Protein AF-A0A127AXP4-F1 (afdb_monomer)

Radius of gyration: 23.01 Å; Cα contacts (8 Å, |Δi|>4): 308; chains: 1; bounding box: 53×35×58 Å

Sequence (236 aa):
YAFRYHKNVREKTLRNVFDCIRHGLGYPNIRHDDVLIDALMYWNQGRMKIEEARTWVAQACIVPCGTTKKSVMPVRYSASSTLGSKAMELAMYNGFDPVSRMQIGPKTGDPTKMTFDQIFDAFVEQFKQIHWDGARIRNLTRSIEMTMGRPFLSGTWEECVETGLNAFQRKEYGNNWLTTFIWMDGLDSLAALKKLVFEDKKYTMEQVIEMLKVNWENYEEARMDFVKAPKWGNDD

Mean predicted aligned error: 4.42 Å

Solvent-accessible surface area (backbone atoms only — not comparable to full-atom values): 13228 Å² total; per-residue (Å²): 106,76,38,75,46,53,95,83,61,57,64,73,59,52,50,57,46,46,56,37,43,78,70,66,69,78,27,53,42,81,38,62,38,67,66,46,33,52,50,48,41,57,58,23,71,64,74,55,52,70,75,46,37,72,53,43,41,61,75,59,94,76,51,69,30,27,71,43,75,56,38,36,69,85,60,87,69,59,85,42,67,34,49,29,38,56,14,40,50,22,30,69,42,32,8,33,36,83,85,84,68,41,78,79,43,65,77,70,47,66,52,70,80,47,54,69,66,54,48,52,52,24,24,51,51,30,39,48,50,48,44,50,53,36,51,50,54,47,54,56,51,46,62,54,44,42,72,69,48,46,70,73,66,13,68,75,33,67,55,23,61,76,68,72,42,38,54,57,63,59,83,52,48,49,80,83,56,73,50,72,41,57,46,62,60,21,51,31,48,50,45,19,45,44,44,41,37,70,69,67,53,77,42,54,56,60,56,51,54,52,38,58,74,54,71,35,68,98,35,59,72,60,49,49,49,56,68,68,31,69,57,88,92,68,93,124

Nearest PDB structures (foldseek):
  4pkc-assembly1_A  TM=9.150E-01  e=3.686E-15  Thauera aromatica
  5bwd-assembly1_A  TM=9.433E-01  e=1.502E-14  Thauera aromatica
  6vxe-assembly3_C  TM=8.261E-01  e=5.506E-10  Clostridioides difficile 70-100-2010
  8iof-assembly1_B  TM=8.435E-01  e=2.244E-09  Clostridium sp. FS41
  7vua-assembly1_A  TM=8.610E-01  e=4.667E-08  Clostridiales bacterium

Structure (mmCIF, N/CA/C/O backbone):
data_AF-A0A127AXP4-F1
#
_entry.id   AF-A0A127AXP4-F1
#
loop_
_atom_site.group_PDB
_atom_site.id
_atom_site.type_symbol
_atom_site.label_atom_id
_atom_site.label_alt_id
_atom_site.label_comp_id
_atom_site.label_asym_id
_atom_site.label_entity_id
_atom_site.label_seq_id
_atom_site.pdbx_PDB_ins_code
_atom_site.Cartn_x
_atom_site.Cartn_y
_atom_site.Cartn_z
_atom_site.occupancy
_atom_site.B_iso_or_equiv
_atom_site.auth_seq_id
_atom_site.auth_comp_id
_atom_site.auth_asym_id
_atom_site.auth_atom_id
_atom_site.pdbx_PDB_model_num
ATOM 1 N N . TYR A 1 1 ? 1.754 -12.427 -16.573 1.00 82.94 1 TYR A N 1
ATOM 2 C CA . TYR A 1 1 ? 1.566 -11.644 -17.813 1.00 82.94 1 TYR A CA 1
ATOM 3 C C . TYR A 1 1 ? 0.768 -10.385 -17.518 1.00 82.94 1 TYR A C 1
ATOM 5 O O . TYR A 1 1 ? -0.200 -10.471 -16.770 1.00 82.94 1 TYR A O 1
ATOM 13 N N . ALA A 1 2 ? 1.170 -9.239 -18.073 1.00 91.31 2 ALA A N 1
ATOM 14 C CA . ALA A 1 2 ? 0.423 -7.983 -17.993 1.00 91.31 2 ALA A CA 1
ATOM 15 C C . ALA A 1 2 ? -0.062 -7.594 -19.394 1.00 91.31 2 ALA A C 1
ATOM 17 O O . ALA A 1 2 ? 0.691 -7.702 -20.360 1.00 91.31 2 ALA A O 1
ATOM 18 N N . PHE A 1 3 ? -1.315 -7.167 -19.496 1.00 95.88 3 PHE A N 1
ATOM 19 C CA . PHE A 1 3 ? -1.921 -6.673 -20.719 1.00 95.88 3 PHE A CA 1
ATOM 20 C C . PHE A 1 3 ? -2.147 -5.169 -20.594 1.00 95.88 3 PHE A C 1
ATOM 22 O O . PHE A 1 3 ? -2.835 -4.706 -19.684 1.00 95.88 3 PHE A O 1
ATOM 29 N N . ARG A 1 4 ? -1.555 -4.414 -21.517 1.00 95.88 4 ARG A N 1
ATOM 30 C CA . ARG A 1 4 ? -1.695 -2.962 -21.609 1.00 95.88 4 ARG A CA 1
ATOM 31 C C . ARG A 1 4 ? -2.994 -2.641 -22.337 1.00 95.88 4 ARG A C 1
ATOM 33 O O . ARG A 1 4 ? -3.087 -2.810 -23.551 1.00 95.88 4 ARG A O 1
ATOM 40 N N . TYR A 1 5 ? -4.010 -2.247 -21.584 1.00 96.62 5 TYR A N 1
ATOM 41 C CA . TYR A 1 5 ? -5.312 -1.901 -22.123 1.00 96.62 5 TYR A CA 1
ATOM 42 C C . TYR A 1 5 ? -5.338 -0.453 -22.596 1.00 96.62 5 TYR A C 1
ATOM 44 O O . TYR A 1 5 ? -5.124 0.477 -21.819 1.00 96.62 5 TYR A O 1
ATOM 52 N N . HIS A 1 6 ? -5.678 -0.293 -23.868 1.00 96.56 6 HIS A N 1
ATOM 53 C CA . HIS A 1 6 ? -5.998 0.975 -24.498 1.00 96.56 6 HIS A CA 1
ATOM 54 C C . HIS A 1 6 ? -7.267 0.787 -25.336 1.00 96.56 6 HIS A C 1
ATOM 56 O O . HIS A 1 6 ? -7.504 -0.291 -25.889 1.00 96.56 6 HIS A O 1
ATOM 62 N N . LYS 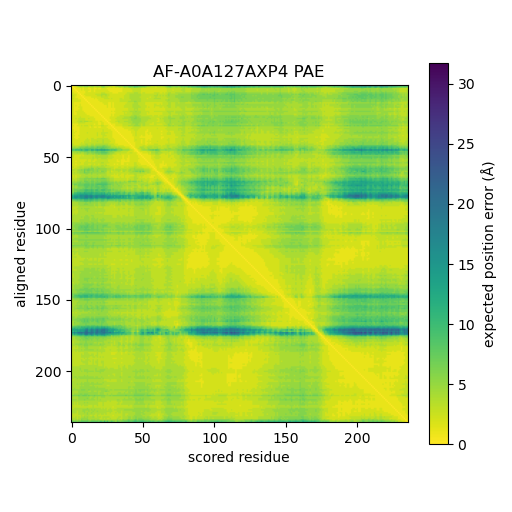A 1 7 ? -8.070 1.841 -25.487 1.00 95.69 7 LYS A N 1
ATOM 63 C CA . LYS A 1 7 ? -9.348 1.787 -26.222 1.00 95.69 7 LYS A CA 1
ATOM 64 C C . LYS A 1 7 ? -9.215 1.354 -27.691 1.00 95.69 7 LYS A C 1
ATOM 66 O O . LYS A 1 7 ? -10.157 0.816 -28.255 1.00 95.69 7 LYS A O 1
ATOM 71 N N . ASN A 1 8 ? -8.040 1.546 -28.299 1.00 96.38 8 ASN A N 1
ATOM 72 C CA . ASN A 1 8 ? -7.771 1.163 -29.694 1.00 96.38 8 ASN A CA 1
ATOM 73 C C . ASN A 1 8 ? -7.254 -0.281 -29.855 1.00 96.38 8 ASN A C 1
ATOM 75 O O . ASN A 1 8 ? -6.805 -0.653 -30.940 1.00 96.38 8 ASN A O 1
ATOM 79 N N . VAL A 1 9 ? -7.238 -1.099 -28.797 1.00 97.12 9 VAL A N 1
ATOM 80 C CA . VAL A 1 9 ? -6.842 -2.508 -28.922 1.00 97.12 9 VAL A CA 1
ATOM 81 C C . VAL A 1 9 ? -7.819 -3.236 -29.849 1.00 97.12 9 VAL A C 1
ATOM 83 O O . VAL A 1 9 ? -9.034 -3.137 -29.709 1.00 97.12 9 VAL A O 1
ATOM 86 N N . ARG A 1 10 ? -7.276 -4.038 -30.773 1.00 98.00 10 ARG A N 1
ATOM 87 C CA . ARG A 1 10 ? -8.071 -4.896 -31.662 1.00 98.00 10 ARG A CA 1
ATOM 88 C C . ARG A 1 10 ? -8.917 -5.881 -30.856 1.00 98.00 10 ARG A C 1
ATOM 90 O O . ARG A 1 10 ? -8.381 -6.633 -30.045 1.00 98.00 10 ARG A O 1
ATOM 97 N N . GLU A 1 11 ? -10.199 -5.982 -31.181 1.00 97.94 11 GLU A N 1
ATOM 98 C CA . GLU A 1 11 ? -11.137 -6.890 -30.508 1.00 97.94 11 GLU A CA 1
ATOM 99 C C . GLU A 1 11 ? -10.651 -8.349 -30.482 1.00 97.94 11 GLU A C 1
ATOM 101 O O . GLU A 1 11 ? -10.728 -9.013 -29.452 1.00 97.94 11 GLU A O 1
ATOM 106 N N . LYS A 1 12 ? -10.049 -8.838 -31.578 1.00 98.31 12 LYS A N 1
ATOM 107 C CA . LYS A 1 12 ? -9.445 -10.182 -31.630 1.00 98.31 12 LYS A CA 1
ATOM 108 C C . LYS A 1 12 ? -8.416 -10.406 -30.513 1.00 98.31 12 LYS A C 1
ATOM 110 O O . LYS A 1 12 ? -8.354 -11.486 -29.940 1.00 98.31 12 LYS A O 1
ATOM 115 N N . THR A 1 13 ? -7.612 -9.393 -30.192 1.00 98.06 13 THR A N 1
ATOM 116 C CA . THR A 1 13 ? -6.645 -9.463 -29.090 1.00 98.06 13 THR A CA 1
ATOM 117 C C . THR A 1 13 ? -7.355 -9.475 -27.736 1.00 98.06 13 THR A C 1
ATOM 119 O O . THR A 1 13 ? -6.968 -10.259 -26.873 1.00 98.06 13 THR A O 1
ATOM 122 N N . LEU A 1 14 ? -8.414 -8.675 -27.558 1.00 97.81 14 LEU A N 1
ATOM 123 C CA . LEU A 1 14 ? -9.218 -8.679 -26.328 1.00 97.81 14 LEU A CA 1
ATOM 124 C C . LEU A 1 14 ? -9.897 -10.032 -26.082 1.00 97.81 14 LEU A C 1
ATOM 126 O O . LEU A 1 14 ? -9.943 -10.481 -24.942 1.00 97.81 14 LEU A O 1
ATOM 130 N N . ARG A 1 15 ? -10.358 -10.717 -27.135 1.00 98.00 15 ARG A N 1
ATOM 131 C CA . ARG A 1 15 ? -10.935 -12.069 -27.029 1.00 98.00 15 ARG A CA 1
ATOM 132 C C . ARG A 1 15 ? -9.917 -13.082 -26.504 1.00 98.00 15 ARG A C 1
ATOM 134 O O . ARG A 1 15 ? -10.216 -13.781 -25.547 1.00 98.00 15 ARG A O 1
ATOM 141 N N . ASN A 1 16 ? -8.686 -13.063 -27.017 1.00 97.75 16 ASN A N 1
ATOM 142 C CA . ASN A 1 16 ? -7.614 -13.926 -26.503 1.00 97.75 16 ASN A CA 1
ATOM 143 C C . ASN A 1 16 ? -7.255 -13.608 -25.039 1.00 97.75 16 ASN A C 1
ATOM 145 O O . ASN A 1 16 ? -6.977 -14.507 -24.251 1.00 97.75 16 ASN A O 1
ATOM 149 N N . VAL A 1 17 ? -7.243 -12.323 -24.667 1.00 97.94 17 VAL A N 1
ATOM 150 C CA . VAL A 1 17 ? -7.036 -11.890 -23.274 1.00 97.94 17 VAL A CA 1
ATOM 151 C C . VAL A 1 17 ? -8.144 -12.437 -22.374 1.00 97.94 17 VAL A C 1
ATOM 153 O O . VAL A 1 17 ? -7.858 -12.989 -21.312 1.00 97.94 17 VAL A O 1
ATOM 156 N N . PHE A 1 18 ? -9.395 -12.313 -22.815 1.00 97.81 18 PHE A N 1
ATOM 157 C CA . PHE A 1 18 ? -10.553 -12.827 -22.100 1.00 97.81 18 PHE A CA 1
ATOM 158 C C . PHE A 1 18 ? -10.512 -14.347 -21.959 1.00 97.81 18 PHE A C 1
ATOM 160 O O . PHE A 1 18 ? -10.794 -14.835 -20.870 1.00 97.81 18 PHE A O 1
ATOM 167 N N . ASP A 1 19 ? -10.096 -15.083 -22.994 1.00 98.12 19 ASP A N 1
ATOM 168 C CA . ASP A 1 19 ? -9.961 -16.541 -22.946 1.00 98.12 19 ASP A CA 1
ATOM 169 C C . ASP A 1 19 ? -9.038 -16.994 -21.808 1.00 98.12 19 ASP A C 1
ATOM 171 O O . ASP A 1 19 ? -9.374 -17.927 -21.083 1.00 98.12 19 ASP A O 1
ATOM 175 N N . CYS A 1 20 ? -7.922 -16.305 -21.565 1.00 98.19 20 CYS A N 1
ATOM 176 C CA . CYS A 1 20 ? -7.072 -16.598 -20.408 1.00 98.19 20 CYS A CA 1
ATOM 177 C C . CYS A 1 20 ? -7.790 -16.334 -19.071 1.00 98.19 20 CYS A C 1
ATOM 179 O O . CYS A 1 20 ? -7.719 -17.150 -18.149 1.00 98.19 20 CYS A O 1
ATOM 181 N N . ILE A 1 21 ? -8.505 -15.209 -18.971 1.00 98.00 21 ILE A N 1
ATOM 182 C CA . ILE A 1 21 ? -9.186 -14.781 -17.742 1.00 98.00 21 ILE A CA 1
ATOM 183 C C . ILE A 1 21 ? -10.347 -15.723 -17.396 1.00 98.00 21 ILE A C 1
ATOM 185 O O . ILE A 1 21 ? -10.436 -16.175 -16.255 1.00 98.00 21 ILE A O 1
ATOM 189 N N . ARG A 1 22 ? -11.208 -16.073 -18.363 1.00 97.88 22 ARG A N 1
ATOM 190 C CA . ARG A 1 22 ? -12.382 -16.940 -18.133 1.00 97.88 22 ARG A CA 1
ATOM 191 C C . ARG A 1 22 ? -12.018 -18.367 -17.725 1.00 97.88 22 ARG A C 1
ATOM 193 O O . ARG A 1 22 ? -12.843 -19.042 -17.122 1.00 97.88 22 ARG A O 1
ATOM 200 N N . HIS A 1 23 ? -10.807 -18.825 -18.043 1.00 98.12 23 HIS A N 1
ATOM 201 C CA . HIS A 1 23 ? -10.296 -20.121 -17.592 1.00 98.12 23 HIS A CA 1
ATOM 202 C C . HIS A 1 23 ? -9.682 -20.067 -16.184 1.00 98.12 23 HIS A C 1
ATOM 204 O O . HIS A 1 23 ? -9.146 -21.066 -15.717 1.00 98.12 23 HIS A O 1
ATOM 210 N N . GLY A 1 24 ? -9.748 -18.923 -15.493 1.00 97.38 24 GLY A N 1
ATOM 211 C CA . GLY A 1 24 ? -9.306 -18.805 -14.104 1.00 97.38 24 GLY A CA 1
ATOM 212 C C . GLY A 1 24 ? -7.790 -18.747 -13.930 1.00 97.38 24 GLY A C 1
ATOM 213 O O . GLY A 1 24 ? -7.295 -18.956 -12.829 1.00 97.38 24 GLY A O 1
ATOM 214 N N . LEU A 1 25 ? -7.032 -18.430 -14.986 1.00 96.88 25 LEU A N 1
ATOM 215 C CA . LEU A 1 25 ? -5.566 -18.376 -14.918 1.00 96.88 25 LEU A CA 1
ATOM 216 C C . LEU A 1 25 ? -5.038 -17.229 -14.035 1.00 96.88 25 LEU A C 1
ATOM 218 O O . LEU A 1 25 ? -3.856 -17.201 -13.697 1.00 96.88 25 LEU A O 1
ATOM 222 N N . GLY A 1 26 ? -5.885 -16.249 -13.699 1.00 94.81 26 GLY A N 1
ATOM 223 C CA . GLY A 1 26 ? -5.502 -15.050 -12.943 1.00 94.81 26 GLY A CA 1
ATOM 224 C C . GLY A 1 26 ? -4.694 -14.027 -13.755 1.00 94.81 26 GLY A C 1
ATOM 225 O O . GLY A 1 26 ? -4.204 -13.042 -13.202 1.00 94.81 26 GLY A O 1
ATOM 226 N N . TYR A 1 27 ? -4.534 -14.239 -15.065 1.00 95.06 27 TYR A N 1
ATOM 227 C CA . TYR A 1 27 ? -3.791 -13.364 -15.971 1.00 95.06 27 TYR A CA 1
ATOM 228 C C . TYR A 1 27 ? -4.386 -13.395 -17.401 1.00 95.06 27 TYR A C 1
ATOM 230 O O . TYR A 1 27 ? -5.141 -14.311 -17.720 1.00 95.06 27 TYR A O 1
ATOM 238 N N . PRO A 1 28 ? -4.027 -12.441 -18.285 1.00 95.69 28 PRO A N 1
ATOM 239 C CA . PRO A 1 28 ? -3.149 -11.307 -18.019 1.00 95.69 28 PRO A CA 1
ATOM 240 C C . PRO A 1 28 ? -3.794 -10.299 -17.066 1.00 95.69 28 PRO A C 1
ATOM 242 O O . PRO A 1 28 ? -4.986 -10.025 -17.138 1.00 95.69 28 PRO A O 1
ATOM 245 N N . ASN A 1 29 ? -2.986 -9.735 -16.169 1.00 94.12 29 ASN A N 1
ATOM 246 C CA . ASN A 1 29 ? -3.421 -8.594 -15.377 1.00 94.12 29 ASN A CA 1
ATOM 247 C C . ASN A 1 29 ? -3.626 -7.390 -16.312 1.00 94.12 29 ASN A C 1
ATOM 249 O O . ASN A 1 29 ? -2.746 -7.092 -17.120 1.00 94.12 29 ASN A O 1
ATOM 253 N N . ILE A 1 30 ? -4.767 -6.712 -16.197 1.00 96.25 30 ILE A N 1
ATOM 254 C CA . ILE A 1 30 ? -5.112 -5.577 -17.053 1.00 96.25 30 ILE A CA 1
ATOM 255 C C . ILE A 1 30 ? -4.547 -4.283 -16.463 1.00 96.25 30 ILE A C 1
ATOM 257 O O . ILE A 1 30 ? -4.789 -3.951 -15.303 1.00 96.25 30 ILE A O 1
ATOM 261 N N . ARG A 1 31 ? -3.797 -3.539 -17.277 1.00 95.31 31 ARG A N 1
ATOM 262 C CA . ARG A 1 31 ? -3.154 -2.274 -16.908 1.00 95.31 31 ARG A CA 1
ATOM 263 C C . ARG A 1 31 ? -3.657 -1.148 -17.791 1.00 95.31 31 ARG A C 1
ATOM 265 O O . ARG A 1 31 ? -3.653 -1.292 -19.008 1.00 95.31 31 ARG A O 1
ATOM 272 N N . HIS A 1 32 ? -4.051 -0.033 -17.187 1.00 96.31 32 HIS A N 1
ATOM 273 C CA . HIS A 1 32 ? -4.508 1.134 -17.932 1.00 96.31 32 HIS A CA 1
ATOM 274 C C . HIS A 1 32 ? -3.321 1.813 -18.625 1.00 96.31 32 HIS A C 1
ATOM 276 O O . HIS A 1 32 ? -2.440 2.341 -17.950 1.00 96.31 32 HIS A O 1
ATOM 282 N N . ASP A 1 33 ? -3.290 1.793 -19.960 1.00 96.00 33 ASP A N 1
ATOM 283 C CA . ASP A 1 33 ? -2.108 2.220 -20.718 1.00 96.00 33 ASP A CA 1
ATOM 284 C C . ASP A 1 33 ? -1.841 3.723 -20.567 1.00 96.00 33 ASP A C 1
ATOM 286 O O . ASP A 1 33 ? -0.742 4.101 -20.171 1.00 96.00 33 ASP A O 1
ATOM 290 N N . ASP A 1 34 ? -2.864 4.561 -20.775 1.00 95.69 34 ASP A N 1
ATOM 291 C CA . ASP A 1 34 ? -2.715 6.026 -20.717 1.00 95.69 34 ASP A CA 1
ATOM 292 C C . ASP A 1 34 ? -2.236 6.508 -19.338 1.00 95.69 34 ASP A C 1
ATOM 294 O O . ASP A 1 34 ? -1.243 7.221 -19.244 1.00 95.69 34 ASP A O 1
ATOM 298 N N . VAL A 1 35 ? -2.854 6.018 -18.255 1.00 95.44 35 VAL A N 1
ATOM 299 C CA . VAL A 1 35 ? -2.466 6.355 -16.873 1.00 95.44 35 VAL A CA 1
ATOM 300 C C . VAL A 1 35 ? -1.002 6.016 -16.588 1.00 95.44 35 VAL A C 1
ATOM 302 O O . VAL A 1 35 ? -0.304 6.776 -15.918 1.00 95.44 35 VAL A O 1
ATOM 305 N N . LEU A 1 36 ? -0.514 4.870 -17.069 1.00 93.62 36 LEU A N 1
ATOM 306 C CA . LEU A 1 36 ? 0.861 4.448 -16.802 1.00 93.62 36 LEU A CA 1
ATOM 307 C C . LEU A 1 36 ? 1.882 5.160 -17.694 1.00 93.62 36 LEU A C 1
ATOM 309 O O . LEU A 1 36 ? 3.011 5.381 -17.251 1.00 93.62 36 LEU A O 1
ATOM 313 N N . ILE A 1 37 ? 1.488 5.562 -18.904 1.00 93.62 37 ILE A N 1
ATOM 314 C CA . ILE A 1 37 ? 2.278 6.462 -19.749 1.00 93.62 37 ILE A CA 1
ATOM 315 C C . ILE A 1 37 ? 2.410 7.827 -19.066 1.00 93.62 37 ILE A C 1
ATOM 317 O O . ILE A 1 37 ? 3.531 8.309 -18.911 1.00 93.62 37 ILE A O 1
ATOM 321 N N . ASP A 1 38 ? 1.311 8.409 -18.587 1.00 92.94 38 ASP A N 1
ATOM 322 C CA . ASP A 1 38 ? 1.321 9.700 -17.890 1.00 92.94 38 ASP A CA 1
ATOM 323 C C . ASP A 1 38 ? 2.157 9.643 -16.606 1.00 92.94 38 ASP A C 1
ATOM 325 O O . ASP A 1 38 ? 2.979 10.527 -16.354 1.00 92.94 38 ASP A O 1
ATOM 329 N N . ALA A 1 39 ? 2.029 8.561 -15.829 1.00 91.19 39 ALA A N 1
ATOM 330 C CA . ALA A 1 39 ? 2.851 8.334 -14.645 1.00 91.19 39 ALA A CA 1
ATOM 331 C C . ALA A 1 39 ? 4.347 8.285 -14.993 1.00 91.19 39 ALA A C 1
ATOM 333 O O . ALA A 1 39 ? 5.155 8.935 -14.328 1.00 91.19 39 ALA A O 1
ATOM 334 N N . LEU A 1 40 ? 4.734 7.558 -16.048 1.00 89.75 40 LEU A N 1
ATOM 335 C CA . LEU A 1 40 ? 6.121 7.555 -16.513 1.00 89.75 40 LEU A CA 1
ATOM 336 C C . LEU A 1 40 ? 6.572 8.958 -16.923 1.00 89.75 40 LEU A C 1
ATOM 338 O O . LEU A 1 40 ? 7.642 9.391 -16.502 1.00 89.75 40 LEU A O 1
ATOM 342 N N . MET A 1 41 ? 5.784 9.689 -17.707 1.00 90.56 41 MET A N 1
ATOM 343 C CA . MET A 1 41 ? 6.148 11.041 -18.139 1.00 90.56 41 MET A CA 1
ATOM 344 C C . MET A 1 41 ? 6.361 11.987 -16.947 1.00 90.56 41 MET A C 1
ATOM 346 O O . MET A 1 41 ? 7.339 12.742 -16.928 1.00 90.56 41 MET A O 1
ATOM 350 N N . TYR A 1 42 ? 5.501 11.889 -15.928 1.00 89.75 42 TYR A N 1
ATOM 351 C CA . TYR A 1 42 ? 5.587 12.662 -14.690 1.00 89.75 42 TYR A CA 1
ATOM 352 C C . TYR A 1 42 ? 6.868 12.361 -13.896 1.00 89.75 42 TYR A C 1
ATOM 354 O O . TYR A 1 42 ? 7.672 13.263 -13.653 1.00 89.75 42 TYR A O 1
ATOM 362 N N . TRP A 1 43 ? 7.110 11.095 -13.535 1.00 85.88 43 TRP A N 1
ATOM 363 C CA . TRP A 1 43 ? 8.253 10.711 -12.688 1.00 85.88 43 TRP A CA 1
ATOM 364 C C . TRP A 1 43 ? 9.608 10.918 -13.368 1.00 85.88 43 TRP A C 1
ATOM 366 O O . TRP A 1 43 ? 10.621 11.188 -12.716 1.00 85.88 43 TRP A O 1
ATOM 376 N N . ASN A 1 44 ? 9.615 10.889 -14.698 1.00 84.69 44 ASN A N 1
ATOM 377 C CA . ASN A 1 44 ? 10.800 11.176 -15.488 1.00 84.69 44 ASN A CA 1
ATOM 378 C C . ASN A 1 44 ? 11.061 12.678 -15.678 1.00 84.69 44 ASN A C 1
ATOM 380 O O . ASN A 1 44 ? 12.099 13.029 -16.246 1.00 84.69 44 ASN A O 1
ATOM 384 N N . GLN A 1 45 ? 10.189 13.557 -15.164 1.00 83.50 45 GLN A N 1
ATOM 385 C CA . GLN A 1 45 ? 10.303 15.021 -15.229 1.00 83.50 45 GLN A CA 1
ATOM 386 C C . GLN A 1 45 ? 10.503 15.532 -16.666 1.00 83.50 45 GLN A C 1
ATOM 388 O O . GLN A 1 45 ? 11.328 16.405 -16.922 1.00 83.50 45 GLN A O 1
ATOM 393 N N . GLY A 1 46 ? 9.813 14.919 -17.634 1.00 77.56 46 GLY A N 1
ATOM 394 C CA . GLY A 1 46 ? 9.917 15.290 -19.051 1.00 77.56 46 GLY A CA 1
ATOM 395 C C . GLY A 1 46 ? 11.231 14.904 -19.750 1.00 77.56 46 GLY A C 1
ATOM 396 O O . GLY A 1 46 ? 11.420 15.260 -20.909 1.00 77.56 46 GLY A O 1
ATOM 397 N N . ARG A 1 47 ? 12.139 14.163 -19.093 1.00 85.81 47 ARG A N 1
ATOM 398 C CA . ARG A 1 47 ? 13.387 13.666 -19.717 1.00 85.81 47 ARG A CA 1
ATOM 399 C C . ARG A 1 47 ? 13.144 12.544 -20.729 1.00 85.81 47 ARG A C 1
ATOM 401 O O . ARG A 1 47 ? 13.901 12.396 -21.684 1.00 85.81 47 ARG A O 1
ATOM 408 N N . MET A 1 48 ? 12.098 11.757 -20.498 1.00 87.88 48 MET A N 1
ATOM 409 C CA . MET A 1 48 ? 11.633 10.700 -21.389 1.00 87.88 48 MET A CA 1
ATOM 410 C C . MET A 1 48 ? 10.760 11.303 -22.490 1.00 87.88 48 MET A C 1
ATOM 412 O O . MET A 1 48 ? 9.870 12.100 -22.193 1.00 87.88 48 MET A O 1
ATOM 416 N N . LYS A 1 49 ? 10.975 10.907 -23.749 1.00 90.06 49 LYS A N 1
ATOM 417 C CA . LYS A 1 49 ? 10.056 11.281 -24.836 1.00 90.06 49 LYS A CA 1
ATOM 418 C C . LYS A 1 49 ? 8.796 10.415 -24.796 1.00 90.06 49 LYS A C 1
ATOM 420 O O . LYS A 1 49 ? 8.847 9.254 -24.392 1.00 90.06 49 LYS A O 1
ATOM 425 N N . ILE A 1 50 ? 7.672 10.938 -25.280 1.00 92.38 50 ILE A N 1
ATOM 426 C CA . ILE A 1 50 ? 6.393 10.210 -25.274 1.00 92.38 50 ILE A CA 1
ATOM 427 C C . ILE A 1 50 ? 6.454 8.902 -26.078 1.00 92.38 50 ILE A C 1
ATOM 429 O O . ILE A 1 50 ? 5.834 7.906 -25.705 1.00 92.38 50 ILE A O 1
ATOM 433 N N . GLU A 1 51 ? 7.237 8.867 -27.156 1.00 92.50 51 GLU A N 1
ATOM 434 C CA . GLU A 1 51 ? 7.468 7.660 -27.950 1.00 92.50 51 GLU A CA 1
ATOM 435 C C . GLU A 1 51 ? 8.155 6.576 -27.119 1.00 92.50 51 GLU A C 1
ATOM 437 O O . GLU A 1 51 ? 7.794 5.408 -27.231 1.00 92.50 51 GLU A O 1
ATOM 442 N N . GLU A 1 52 ? 9.086 6.960 -26.242 1.00 90.44 52 GLU A N 1
ATOM 443 C CA . GLU A 1 52 ? 9.756 6.044 -25.319 1.00 90.44 52 GLU A CA 1
ATOM 444 C C . GLU A 1 52 ? 8.794 5.576 -24.225 1.00 90.44 52 GLU A C 1
ATOM 446 O O . GLU A 1 52 ? 8.728 4.381 -23.942 1.00 90.44 52 GLU A O 1
ATOM 451 N N . ALA A 1 53 ? 7.988 6.477 -23.655 1.00 91.69 53 ALA A N 1
ATOM 452 C CA . ALA A 1 53 ? 7.002 6.124 -22.633 1.00 91.69 53 ALA A CA 1
ATOM 453 C C . ALA A 1 53 ? 5.994 5.084 -23.145 1.00 91.69 53 ALA A C 1
ATOM 455 O O . ALA A 1 53 ? 5.681 4.125 -22.447 1.00 91.69 53 ALA A O 1
ATOM 456 N N . ARG A 1 54 ? 5.554 5.197 -24.404 1.00 93.44 54 ARG A N 1
ATOM 457 C CA . ARG A 1 54 ? 4.645 4.233 -25.052 1.00 93.44 54 ARG A CA 1
ATOM 458 C C . ARG A 1 54 ? 5.228 2.827 -25.203 1.00 93.44 54 ARG A C 1
ATOM 460 O O . ARG A 1 54 ? 4.465 1.882 -25.413 1.00 93.44 54 ARG A O 1
ATOM 467 N N . THR A 1 55 ? 6.542 2.649 -25.078 1.00 92.81 55 THR A N 1
ATOM 468 C CA . THR A 1 55 ? 7.182 1.322 -25.143 1.00 92.81 55 THR A CA 1
ATOM 469 C C . THR A 1 55 ? 7.099 0.534 -23.839 1.00 92.81 55 THR A C 1
ATOM 471 O O . THR A 1 55 ? 7.522 -0.617 -23.806 1.00 92.81 55 THR A O 1
ATOM 474 N N . TRP A 1 56 ? 6.541 1.116 -22.773 1.00 92.75 56 TRP A N 1
ATOM 475 C CA . TRP A 1 56 ? 6.679 0.572 -21.429 1.00 92.75 56 TRP A CA 1
ATOM 476 C C . TRP A 1 56 ? 6.225 -0.885 -21.255 1.00 92.75 56 TRP A C 1
ATOM 478 O O . TRP A 1 56 ? 5.302 -1.381 -21.912 1.00 92.75 56 TRP A O 1
ATOM 488 N N . VAL A 1 57 ? 6.866 -1.546 -20.295 1.00 91.31 57 VAL A N 1
ATOM 489 C CA . VAL A 1 57 ? 6.546 -2.889 -19.804 1.00 91.31 57 VAL A CA 1
ATOM 490 C C . VAL A 1 57 ? 6.404 -2.876 -18.287 1.00 91.31 57 VAL A C 1
ATOM 492 O O . VAL A 1 57 ? 6.958 -2.014 -17.605 1.00 91.31 57 VAL A O 1
ATOM 495 N N . ALA A 1 58 ? 5.664 -3.835 -17.734 1.00 89.12 58 ALA A N 1
ATOM 496 C CA . ALA A 1 58 ? 5.628 -4.017 -16.289 1.00 89.12 58 ALA A CA 1
ATOM 497 C C . ALA A 1 58 ? 6.977 -4.585 -15.819 1.00 89.12 58 ALA A C 1
ATOM 499 O O . ALA A 1 58 ? 7.363 -5.674 -16.240 1.00 89.12 58 ALA A O 1
ATOM 500 N N . GLN A 1 59 ? 7.696 -3.864 -14.955 1.00 85.38 59 GLN A N 1
ATOM 501 C CA . GLN A 1 59 ? 8.986 -4.336 -14.433 1.00 85.38 59 GLN A CA 1
ATOM 502 C C . GLN A 1 59 ? 8.814 -5.474 -13.419 1.00 85.38 59 GLN A C 1
ATOM 504 O O . GLN A 1 59 ? 9.615 -6.403 -13.349 1.00 85.38 59 GLN A O 1
ATOM 509 N N . ALA A 1 60 ? 7.766 -5.377 -12.609 1.00 85.62 60 ALA A N 1
ATOM 510 C CA . ALA A 1 60 ? 7.353 -6.396 -11.655 1.00 85.62 60 ALA A CA 1
ATOM 511 C C . ALA A 1 60 ? 5.837 -6.587 -11.796 1.00 85.62 60 ALA A C 1
ATOM 513 O O . ALA A 1 60 ? 5.325 -6.705 -12.906 1.00 85.62 60 ALA A O 1
ATOM 514 N N . CYS A 1 61 ? 5.094 -6.585 -10.689 1.00 86.31 61 CYS A N 1
ATOM 515 C CA . CYS A 1 61 ? 3.648 -6.766 -10.742 1.00 86.31 61 CYS A CA 1
ATOM 516 C C . CYS A 1 61 ? 2.933 -5.564 -11.381 1.00 86.31 61 CYS A C 1
ATOM 518 O O . CYS A 1 61 ? 2.097 -5.760 -12.262 1.00 86.31 61 CYS A O 1
ATOM 520 N N . ILE A 1 62 ? 3.236 -4.338 -10.930 1.00 86.44 62 ILE A N 1
ATOM 521 C CA . ILE A 1 62 ? 2.452 -3.126 -11.249 1.00 86.44 62 ILE A CA 1
ATOM 522 C C . ILE A 1 62 ? 3.250 -2.078 -12.038 1.00 86.44 62 ILE A C 1
ATOM 524 O O . ILE A 1 62 ? 2.709 -1.439 -12.933 1.00 86.44 62 ILE A O 1
ATOM 528 N N . VAL A 1 63 ? 4.516 -1.874 -11.673 1.00 87.75 63 VAL A N 1
ATOM 529 C CA . VAL A 1 63 ? 5.247 -0.642 -11.995 1.00 87.75 63 VAL A CA 1
ATOM 530 C C . VAL A 1 63 ? 5.640 -0.579 -13.473 1.00 87.75 63 VAL A C 1
ATOM 532 O O . VAL A 1 63 ? 6.266 -1.529 -13.958 1.00 87.75 63 VAL A O 1
ATOM 535 N N . PRO A 1 64 ? 5.303 0.513 -14.187 1.00 89.62 64 PRO A N 1
ATOM 536 C CA . PRO A 1 64 ? 5.662 0.669 -15.587 1.00 89.62 64 PRO A CA 1
ATOM 537 C C . PRO A 1 64 ? 7.149 0.999 -15.725 1.00 89.62 64 PRO A C 1
ATOM 539 O O . PRO A 1 64 ? 7.727 1.686 -14.894 1.00 89.62 64 PRO A O 1
ATOM 542 N N . CYS A 1 65 ? 7.796 0.525 -16.777 1.00 88.38 65 CYS A N 1
ATOM 543 C CA . CYS A 1 65 ? 9.203 0.788 -17.047 1.00 88.38 65 CYS A CA 1
ATOM 544 C C . CYS A 1 65 ? 9.386 0.964 -18.546 1.00 88.38 65 CYS A C 1
ATOM 546 O O . CYS A 1 65 ? 8.956 0.104 -19.311 1.00 88.38 65 CYS A O 1
ATOM 548 N N . GLY A 1 66 ? 9.996 2.070 -18.973 1.00 87.38 66 GLY A N 1
ATOM 549 C CA . GLY A 1 66 ? 10.317 2.256 -20.387 1.00 87.38 66 GLY A CA 1
ATOM 550 C C . GLY A 1 66 ? 11.342 1.219 -20.853 1.00 87.38 66 GLY A C 1
ATOM 551 O O . GLY A 1 66 ? 12.138 0.731 -20.056 1.00 87.38 66 GLY A O 1
ATOM 552 N N . THR A 1 67 ? 11.355 0.883 -22.140 1.00 87.50 67 THR A N 1
ATOM 553 C CA . THR A 1 67 ? 12.237 -0.175 -22.668 1.00 87.50 67 THR A CA 1
ATOM 554 C C . THR A 1 67 ? 13.422 0.362 -23.462 1.00 87.50 67 THR A C 1
ATOM 556 O O . THR A 1 67 ? 14.111 -0.409 -24.124 1.00 87.50 67 THR A O 1
ATOM 559 N N . THR A 1 68 ? 13.659 1.674 -23.443 1.00 85.75 68 THR A N 1
ATOM 560 C CA . THR A 1 68 ? 14.778 2.291 -24.161 1.00 85.75 68 THR A CA 1
ATOM 561 C C . THR A 1 68 ? 16.030 2.357 -23.300 1.00 85.75 68 THR A C 1
ATOM 563 O O . THR A 1 68 ? 15.977 2.283 -22.068 1.00 85.75 68 THR A O 1
ATOM 566 N N . LYS A 1 69 ? 17.164 2.561 -23.972 1.00 84.19 69 LYS A N 1
ATOM 567 C CA . LYS A 1 69 ? 18.496 2.745 -23.391 1.00 84.19 69 LYS A CA 1
ATOM 568 C C . LYS A 1 69 ? 18.525 3.622 -22.143 1.00 84.19 69 LYS A C 1
ATOM 570 O O . LYS A 1 69 ? 19.195 3.259 -21.187 1.00 84.19 69 LYS A O 1
ATOM 575 N N . LYS A 1 70 ? 17.814 4.756 -22.151 1.00 82.50 70 LYS A N 1
ATOM 576 C CA . LYS A 1 70 ? 17.829 5.741 -21.056 1.00 82.50 70 LYS A CA 1
ATOM 577 C C . LYS A 1 70 ? 16.683 5.572 -20.063 1.00 82.50 70 LYS A C 1
ATOM 579 O O . LYS A 1 70 ? 16.802 6.039 -18.934 1.00 82.50 70 LYS A O 1
ATOM 584 N N . SER A 1 71 ? 15.607 4.882 -20.441 1.00 80.75 71 SER A N 1
ATOM 585 C CA . SER A 1 71 ? 14.431 4.697 -19.585 1.00 80.75 71 SER A CA 1
ATOM 586 C C . SER A 1 71 ? 14.392 3.386 -18.809 1.00 80.75 71 SER A C 1
ATOM 588 O O . SER A 1 71 ? 13.673 3.284 -17.817 1.00 80.75 71 SER A O 1
ATOM 590 N N . VAL A 1 72 ? 15.075 2.352 -19.305 1.00 84.88 72 VAL A N 1
ATOM 591 C CA . VAL A 1 72 ? 14.974 1.017 -18.717 1.00 84.88 72 VAL A CA 1
ATOM 592 C C . VAL A 1 72 ? 15.663 0.985 -17.366 1.00 84.88 72 VAL A C 1
ATOM 594 O O . VAL A 1 72 ? 16.798 1.442 -17.238 1.00 84.88 72 VAL A O 1
ATOM 597 N N . MET A 1 73 ? 14.993 0.421 -16.367 1.00 83.31 73 MET A N 1
ATOM 598 C CA . MET A 1 73 ? 15.578 0.158 -15.059 1.00 83.31 73 MET A CA 1
ATOM 599 C C . MET A 1 73 ? 16.332 -1.175 -15.127 1.00 83.31 73 MET A C 1
ATOM 601 O O . MET A 1 73 ? 15.694 -2.230 -15.192 1.00 83.31 73 MET A O 1
ATOM 605 N N . PRO A 1 74 ? 17.676 -1.162 -15.119 1.00 80.81 74 PRO A N 1
ATOM 606 C CA . PRO A 1 74 ? 18.476 -2.356 -15.395 1.00 80.81 74 PRO A CA 1
ATOM 607 C C . PRO A 1 74 ? 18.449 -3.360 -14.236 1.00 80.81 74 PRO A C 1
ATOM 609 O O . PRO A 1 74 ? 18.840 -4.515 -14.391 1.00 80.81 74 PRO A O 1
ATOM 612 N N . VAL A 1 75 ? 18.005 -2.917 -13.057 1.00 82.19 75 VAL A N 1
ATOM 613 C CA . VAL A 1 75 ? 17.867 -3.716 -11.840 1.00 82.19 75 VAL A CA 1
ATOM 614 C C . VAL A 1 75 ? 16.570 -3.346 -11.126 1.00 82.19 75 VAL A C 1
ATOM 616 O O . VAL A 1 75 ? 15.997 -2.280 -11.345 1.00 82.19 75 VAL A O 1
ATOM 619 N N . ARG A 1 76 ? 16.111 -4.222 -10.232 1.00 78.75 76 ARG A N 1
ATOM 620 C CA . ARG A 1 76 ? 14.942 -3.961 -9.389 1.00 78.75 76 ARG A CA 1
ATOM 621 C C . ARG A 1 76 ? 15.256 -2.881 -8.345 1.00 78.75 76 ARG A C 1
ATOM 623 O O . ARG A 1 76 ? 16.248 -2.985 -7.621 1.00 78.75 76 ARG A O 1
ATOM 630 N N . TYR A 1 77 ? 14.406 -1.857 -8.247 1.00 75.62 77 TYR A N 1
ATOM 631 C CA . TYR A 1 77 ? 14.616 -0.729 -7.325 1.00 75.62 77 TYR A CA 1
ATOM 632 C C . TYR A 1 77 ? 13.882 -0.862 -6.006 1.00 75.62 77 TYR A C 1
ATOM 634 O O . TYR A 1 77 ? 14.462 -0.559 -4.969 1.00 75.62 77 TYR A O 1
ATOM 642 N N . SER A 1 78 ? 12.666 -1.396 -6.009 1.00 73.69 78 SER A N 1
ATOM 643 C CA . SER A 1 78 ? 11.983 -1.719 -4.760 1.00 73.69 78 SER A CA 1
ATOM 644 C C . SER A 1 78 ? 12.537 -3.012 -4.157 1.00 73.69 78 SER A C 1
ATOM 646 O O . SER A 1 78 ? 12.380 -4.093 -4.736 1.00 73.69 78 SER A O 1
ATOM 648 N N . ALA A 1 79 ? 13.162 -2.889 -2.984 1.00 69.75 79 ALA A N 1
ATOM 649 C CA . ALA A 1 79 ? 13.588 -4.005 -2.131 1.00 69.75 79 ALA A CA 1
ATOM 650 C C . ALA A 1 79 ? 13.015 -3.924 -0.702 1.00 69.75 79 ALA A C 1
ATOM 652 O O . ALA A 1 79 ? 13.299 -4.780 0.127 1.00 69.75 79 ALA A O 1
ATOM 653 N N . SER A 1 80 ? 12.200 -2.909 -0.418 1.00 79.31 80 SER A N 1
ATOM 654 C CA . SER A 1 80 ? 11.525 -2.699 0.861 1.00 79.31 80 SER A CA 1
ATOM 655 C C . SER A 1 80 ? 10.039 -2.440 0.625 1.00 79.31 80 SER A C 1
ATOM 657 O O . SER A 1 80 ? 9.624 -2.006 -0.458 1.00 79.31 80 SER A O 1
ATOM 659 N N . SER A 1 81 ? 9.239 -2.782 1.631 1.00 87.62 81 SER A N 1
ATOM 660 C CA . SER A 1 81 ? 7.789 -2.613 1.618 1.00 87.62 81 SER A CA 1
ATOM 661 C C . SER A 1 81 ? 7.332 -1.948 2.904 1.00 87.62 81 SER A C 1
ATOM 663 O O . SER A 1 81 ? 7.899 -2.202 3.965 1.00 87.62 81 SER A O 1
ATOM 665 N N . THR A 1 82 ? 6.307 -1.116 2.802 1.00 91.44 82 THR A N 1
ATOM 666 C CA . THR A 1 82 ? 5.628 -0.503 3.946 1.00 91.44 82 THR A CA 1
ATOM 667 C C . THR A 1 82 ? 4.312 -1.227 4.213 1.00 91.44 82 THR A C 1
ATOM 669 O O . THR A 1 82 ? 3.740 -1.834 3.306 1.00 91.44 82 THR A O 1
ATOM 672 N N . LEU A 1 83 ? 3.840 -1.206 5.460 1.00 94.88 83 LEU A N 1
ATOM 673 C CA . LEU A 1 83 ? 2.718 -2.030 5.915 1.00 94.88 83 LEU A CA 1
ATOM 674 C C . LEU A 1 83 ? 1.693 -1.156 6.646 1.00 94.88 83 LEU A C 1
ATOM 676 O O . LEU A 1 83 ? 2.002 -0.615 7.707 1.00 94.88 83 LEU A O 1
ATOM 680 N N . GLY A 1 84 ? 0.489 -1.015 6.083 1.00 95.56 84 GLY A N 1
ATOM 681 C CA . GLY A 1 84 ? -0.564 -0.168 6.658 1.00 95.56 84 GLY A CA 1
ATOM 682 C C . GLY A 1 84 ? -1.082 -0.684 7.999 1.00 95.56 84 GLY A C 1
ATOM 683 O O . GLY A 1 84 ? -1.026 0.032 8.993 1.00 95.56 84 GLY A O 1
ATOM 684 N N . SER A 1 85 ? -1.506 -1.948 8.073 1.00 96.31 85 SER A N 1
ATOM 685 C CA . SER A 1 85 ? -1.977 -2.539 9.337 1.00 96.31 85 SER A CA 1
ATOM 686 C C . SER A 1 85 ? -0.927 -2.486 10.449 1.00 96.31 85 SER A C 1
ATOM 688 O O . SER A 1 85 ? -1.271 -2.251 11.604 1.00 96.31 85 SER A O 1
ATOM 690 N N . LYS A 1 86 ? 0.363 -2.619 10.111 1.00 96.75 86 LYS A N 1
ATOM 691 C CA . LYS A 1 86 ? 1.442 -2.496 11.096 1.00 96.75 86 LYS A CA 1
ATOM 692 C C . LYS A 1 86 ? 1.569 -1.075 11.637 1.00 96.75 86 LYS A C 1
ATOM 694 O O . LYS A 1 86 ? 1.789 -0.913 12.830 1.00 96.75 86 LYS A O 1
ATOM 699 N N . ALA A 1 87 ? 1.405 -0.053 10.797 1.00 97.56 87 ALA A N 1
ATOM 700 C CA . ALA A 1 87 ? 1.374 1.332 11.265 1.00 97.56 87 ALA A CA 1
ATOM 701 C C . ALA A 1 87 ? 0.216 1.565 12.252 1.00 97.56 87 ALA A C 1
ATOM 703 O O . ALA A 1 87 ? 0.404 2.233 13.267 1.00 97.56 87 ALA A O 1
ATOM 704 N N . MET A 1 88 ? -0.946 0.950 12.001 1.00 97.81 88 MET A N 1
ATOM 705 C CA . MET A 1 88 ? -2.087 1.006 12.918 1.00 97.81 88 MET A CA 1
ATOM 706 C C . MET A 1 88 ? -1.798 0.297 14.243 1.00 97.81 88 MET A C 1
ATOM 708 O O . MET A 1 88 ? -2.011 0.883 15.300 1.00 97.81 88 MET A O 1
ATOM 712 N N . GLU A 1 89 ? -1.260 -0.925 14.211 1.00 97.38 89 GLU A N 1
ATOM 713 C CA . GLU A 1 89 ? -0.862 -1.643 15.428 1.00 97.38 89 GLU A CA 1
ATOM 714 C C . GLU A 1 89 ? 0.144 -0.817 16.240 1.00 97.38 89 GLU A C 1
ATOM 716 O O . GLU A 1 89 ? -0.047 -0.594 17.428 1.00 97.38 89 GLU A O 1
ATOM 721 N N . LEU A 1 90 ? 1.168 -0.251 15.601 1.00 98.12 90 LEU A N 1
ATOM 722 C CA . LEU A 1 90 ? 2.128 0.597 16.304 1.00 98.12 90 LEU A CA 1
ATOM 723 C C . LEU A 1 90 ? 1.475 1.850 16.903 1.00 98.12 90 LEU A C 1
ATOM 725 O O . LEU A 1 90 ? 1.817 2.220 18.024 1.00 98.12 90 LEU A O 1
ATOM 729 N N . ALA A 1 91 ? 0.512 2.480 16.228 1.00 98.25 91 ALA A N 1
ATOM 730 C CA . ALA A 1 91 ? -0.209 3.625 16.785 1.00 98.25 91 ALA A CA 1
ATOM 731 C C . ALA A 1 91 ? -0.995 3.240 18.053 1.00 98.25 91 ALA A C 1
ATOM 733 O O . ALA A 1 91 ? -0.945 3.957 19.052 1.00 98.25 91 ALA A O 1
ATOM 734 N N . MET A 1 92 ? -1.630 2.062 18.054 1.00 98.00 92 MET A N 1
ATOM 735 C CA . MET A 1 92 ? -2.383 1.521 19.197 1.00 98.00 92 MET A CA 1
ATOM 736 C C . MET A 1 92 ? -1.498 1.029 20.351 1.00 98.00 92 MET A C 1
ATOM 738 O O . MET A 1 92 ? -1.988 0.795 21.451 1.00 98.00 92 MET A O 1
ATOM 742 N N . TYR A 1 93 ? -0.196 0.865 20.132 1.00 98.00 93 TYR A N 1
ATOM 743 C CA . TYR A 1 93 ? 0.744 0.389 21.150 1.00 98.00 93 TYR A CA 1
ATOM 744 C C . TYR A 1 93 ? 1.892 1.381 21.394 1.00 98.00 93 TYR A C 1
ATOM 746 O O . TYR A 1 93 ? 2.955 0.996 21.879 1.00 98.00 93 TYR A O 1
ATOM 754 N N . ASN A 1 94 ? 1.697 2.674 21.098 1.00 98.19 94 ASN A N 1
ATOM 755 C CA . ASN A 1 94 ? 2.692 3.731 21.341 1.00 98.19 94 ASN A CA 1
ATOM 756 C C . ASN A 1 94 ? 4.074 3.420 20.710 1.00 98.19 94 ASN A C 1
ATOM 758 O O . ASN A 1 94 ? 5.132 3.589 21.323 1.00 98.19 94 ASN A O 1
ATOM 762 N N . GLY A 1 95 ? 4.062 2.881 19.491 1.00 98.12 95 GLY A N 1
ATOM 763 C CA . GLY A 1 95 ? 5.235 2.455 18.723 1.00 98.12 95 GLY A CA 1
ATOM 764 C C . GLY A 1 95 ? 5.868 1.133 19.167 1.00 98.12 95 GLY A C 1
ATOM 765 O O . GLY A 1 95 ? 6.886 0.723 18.599 1.00 98.12 95 GLY A O 1
ATOM 766 N N . PHE A 1 96 ? 5.314 0.469 20.182 1.00 98.25 96 PHE A N 1
ATOM 767 C CA . PHE A 1 96 ? 5.779 -0.839 20.620 1.00 98.25 96 PHE A CA 1
ATOM 768 C C . PHE A 1 96 ? 5.149 -1.940 19.772 1.00 98.25 96 PHE A C 1
ATOM 770 O O . PHE A 1 96 ? 3.938 -1.981 19.581 1.00 98.25 96 PHE A O 1
ATOM 777 N N . ASP A 1 97 ? 5.972 -2.857 19.278 1.00 97.06 97 ASP A N 1
ATOM 778 C CA . ASP A 1 97 ? 5.505 -4.038 18.572 1.00 97.06 97 ASP A CA 1
ATOM 779 C C . ASP A 1 97 ? 5.291 -5.198 19.560 1.00 97.06 97 ASP A C 1
ATOM 781 O O . ASP A 1 97 ? 6.276 -5.728 20.088 1.00 97.06 97 ASP A O 1
ATOM 785 N N . PRO A 1 98 ? 4.043 -5.646 19.793 1.00 93.81 98 PRO A N 1
ATOM 786 C CA . PRO A 1 98 ? 3.772 -6.759 20.699 1.00 93.81 98 PRO A CA 1
ATOM 787 C C . PRO A 1 98 ? 4.275 -8.114 20.172 1.00 93.81 98 PRO A C 1
ATOM 789 O O . PRO A 1 98 ? 4.522 -9.016 20.975 1.00 93.81 98 PRO A O 1
ATOM 792 N N . VAL A 1 99 ? 4.472 -8.263 18.856 1.00 94.19 99 VAL A N 1
ATOM 793 C CA . VAL A 1 99 ? 4.924 -9.511 18.223 1.00 94.19 99 VAL A CA 1
ATOM 794 C C . VAL A 1 99 ? 6.425 -9.698 18.418 1.00 94.19 99 VAL A C 1
ATOM 796 O O . VAL A 1 99 ? 6.855 -10.704 18.980 1.00 94.19 99 VAL A O 1
ATOM 799 N N . SER A 1 100 ? 7.234 -8.720 17.993 1.00 95.50 100 SER A N 1
ATOM 800 C CA . SER A 1 100 ? 8.693 -8.768 18.192 1.00 95.50 100 SER A CA 1
ATOM 801 C C . SER A 1 100 ? 9.124 -8.399 19.613 1.00 95.50 100 SER A C 1
ATOM 803 O O . SER A 1 100 ? 10.266 -8.658 19.988 1.00 95.50 100 SER A O 1
ATOM 805 N N . ARG A 1 101 ? 8.211 -7.840 20.420 1.00 96.81 101 ARG A N 1
ATOM 806 C CA . ARG A 1 101 ? 8.450 -7.347 21.786 1.00 96.81 101 ARG A CA 1
ATOM 807 C C . ARG A 1 101 ? 9.521 -6.260 21.836 1.00 96.81 101 ARG A C 1
ATOM 809 O O . ARG A 1 101 ? 10.347 -6.221 22.748 1.00 96.81 101 ARG A O 1
ATOM 816 N N . MET A 1 102 ? 9.507 -5.377 20.846 1.00 97.38 102 MET A N 1
ATOM 817 C CA . MET A 1 102 ? 10.494 -4.316 20.691 1.00 97.38 102 MET A CA 1
ATOM 818 C C . MET A 1 102 ? 9.817 -2.984 20.389 1.00 97.38 102 MET A C 1
ATOM 820 O O . MET A 1 102 ? 8.805 -2.913 19.697 1.00 97.38 102 MET A O 1
ATOM 824 N N . GLN A 1 103 ? 10.417 -1.900 20.877 1.00 97.81 103 GLN A N 1
ATOM 825 C CA . GLN A 1 103 ? 10.070 -0.564 20.410 1.00 97.81 103 GLN A CA 1
ATOM 826 C C . GLN A 1 103 ? 10.663 -0.380 19.010 1.00 97.81 103 GLN A C 1
ATOM 828 O O . GLN A 1 103 ? 11.878 -0.231 18.881 1.00 97.81 103 GLN A O 1
ATOM 833 N N . ILE A 1 104 ? 9.820 -0.410 17.977 1.00 95.31 104 ILE A N 1
ATOM 834 C CA . ILE A 1 104 ? 10.263 -0.248 16.580 1.00 95.31 104 ILE A CA 1
ATOM 835 C C . ILE A 1 104 ? 9.763 1.054 15.954 1.00 95.31 104 ILE A C 1
ATOM 837 O O . ILE A 1 104 ? 10.383 1.564 15.027 1.00 95.31 104 ILE A O 1
ATOM 841 N N . GLY A 1 105 ? 8.659 1.595 16.465 1.00 96.88 105 GLY A N 1
ATOM 842 C CA . GLY A 1 105 ? 8.091 2.865 16.040 1.00 96.88 105 GLY A CA 1
ATOM 843 C C . GLY A 1 105 ? 8.390 4.004 17.018 1.00 96.88 105 GLY A C 1
ATOM 844 O O . GLY A 1 105 ? 8.746 3.750 18.178 1.00 96.88 105 GLY A O 1
ATOM 845 N N . PRO A 1 106 ? 8.223 5.271 16.598 1.00 98.25 106 PRO A N 1
ATOM 846 C CA . PRO A 1 106 ? 8.250 6.414 17.504 1.00 98.25 106 PRO A CA 1
ATOM 847 C C . PRO A 1 106 ? 7.186 6.282 18.600 1.00 98.25 106 PRO A C 1
ATOM 849 O O . PRO A 1 106 ? 6.130 5.685 18.399 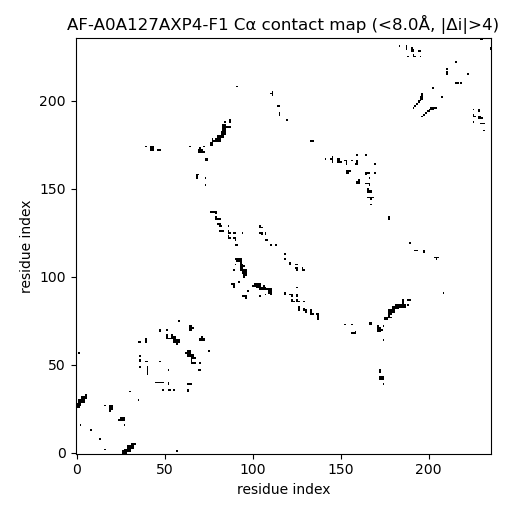1.00 98.25 106 PRO A O 1
ATOM 852 N N . LYS A 1 107 ? 7.452 6.872 19.768 1.00 98.56 107 LYS A N 1
ATOM 853 C CA . LYS A 1 107 ? 6.477 6.948 20.862 1.00 98.56 107 LYS A CA 1
ATOM 854 C C . LYS A 1 107 ? 5.472 8.063 20.580 1.00 98.56 107 LYS A C 1
ATOM 856 O O . LYS A 1 107 ? 5.710 9.212 20.941 1.00 98.56 107 LYS A O 1
ATOM 861 N N . THR A 1 108 ? 4.378 7.724 19.907 1.00 98.44 108 THR A N 1
ATOM 862 C CA . THR A 1 108 ? 3.329 8.665 19.483 1.00 98.44 108 THR A CA 1
ATOM 863 C C . THR A 1 108 ? 2.362 9.067 20.600 1.00 98.44 108 THR A C 1
ATOM 865 O O . THR A 1 108 ? 1.582 9.993 20.415 1.00 98.44 108 THR A O 1
ATOM 868 N N . GLY A 1 109 ? 2.432 8.426 21.769 1.00 98.12 109 GLY A N 1
ATOM 869 C CA . GLY A 1 109 ? 1.611 8.711 22.946 1.00 98.12 109 GLY A CA 1
ATOM 870 C C . GLY A 1 109 ? 0.694 7.551 23.341 1.00 98.12 109 GLY A C 1
ATOM 871 O O . GLY A 1 109 ? 0.667 6.506 22.698 1.00 98.12 109 GLY A O 1
ATOM 872 N N . ASP A 1 110 ? -0.037 7.741 24.439 1.00 98.25 110 ASP A N 1
ATOM 873 C CA . ASP A 1 110 ? -1.007 6.776 24.967 1.00 98.25 110 ASP A CA 1
ATOM 874 C C . ASP A 1 110 ? -2.345 6.891 24.209 1.00 98.25 110 ASP A C 1
ATOM 876 O O . ASP A 1 110 ? -3.017 7.919 24.349 1.00 98.25 110 ASP A O 1
ATOM 880 N N . PRO A 1 111 ? -2.749 5.882 23.414 1.00 97.81 111 PRO A N 1
ATOM 881 C CA . PRO A 1 111 ? -3.923 5.977 22.548 1.00 97.81 111 PRO A CA 1
ATOM 882 C C . PRO A 1 111 ? -5.237 6.082 23.320 1.00 97.81 111 PRO A C 1
ATOM 884 O O . PRO A 1 111 ? -6.219 6.568 22.766 1.00 97.81 111 PRO A O 1
ATOM 887 N N . THR A 1 112 ? -5.287 5.683 24.597 1.00 98.12 112 THR A N 1
ATOM 888 C CA . THR A 1 112 ? -6.529 5.793 25.378 1.00 98.12 112 THR A CA 1
ATOM 889 C C . THR A 1 112 ? -6.848 7.234 25.785 1.00 98.12 112 THR A C 1
ATOM 891 O O . THR A 1 112 ? -7.969 7.549 26.170 1.00 98.12 112 THR A O 1
ATOM 894 N N . LYS A 1 113 ? -5.877 8.141 25.631 1.00 98.06 113 LYS A N 1
ATOM 895 C CA . LYS A 1 113 ? -6.012 9.577 25.913 1.00 98.06 113 LYS A CA 1
ATOM 896 C C . LYS A 1 113 ? -6.141 10.423 24.648 1.00 98.06 113 LYS A C 1
ATOM 898 O O . LYS A 1 113 ? -6.102 11.649 24.743 1.00 98.06 113 LYS A O 1
ATOM 903 N N . MET A 1 114 ? -6.239 9.789 23.479 1.00 98.19 114 MET A N 1
ATOM 904 C CA . MET A 1 114 ? -6.238 10.464 22.185 1.00 98.19 114 MET A CA 1
ATOM 905 C C . MET A 1 114 ? -7.648 10.674 21.631 1.00 98.19 114 MET A C 1
ATOM 907 O O . MET A 1 114 ? -8.531 9.832 21.785 1.00 98.19 114 MET A O 1
ATOM 911 N N . THR A 1 115 ? -7.841 11.786 20.924 1.00 98.62 115 THR A N 1
ATOM 912 C CA . THR A 1 115 ? -8.960 11.960 19.990 1.00 98.62 115 THR A CA 1
ATOM 913 C C . THR A 1 115 ? -8.738 11.129 18.723 1.00 98.62 115 THR A C 1
ATOM 915 O O . THR A 1 115 ? -7.628 10.666 18.457 1.00 98.62 115 THR A O 1
ATOM 918 N N . PHE A 1 116 ? -9.777 10.976 17.897 1.00 98.62 116 PHE A N 1
ATOM 919 C CA . PHE A 1 116 ? -9.642 10.298 16.606 1.00 98.62 116 PHE A CA 1
ATOM 920 C C . PHE A 1 116 ? -8.540 10.916 15.732 1.00 98.62 116 PHE A C 1
ATOM 922 O O . PHE A 1 116 ? -7.695 10.191 15.215 1.00 98.62 116 PHE A O 1
ATOM 929 N N . ASP A 1 117 ? -8.507 12.247 15.622 1.00 98.69 117 ASP A N 1
ATOM 930 C CA . ASP A 1 117 ? -7.501 12.950 14.816 1.00 98.69 117 ASP A CA 1
ATOM 931 C C . ASP A 1 117 ? -6.081 12.689 15.335 1.00 98.69 117 ASP A C 1
ATOM 933 O O . ASP A 1 117 ? -5.166 12.452 14.553 1.00 98.69 117 ASP A O 1
ATOM 937 N N . GLN A 1 118 ? -5.900 12.620 16.658 1.00 98.75 118 GLN A N 1
ATOM 938 C CA . GLN A 1 118 ? -4.610 12.277 17.261 1.00 98.75 118 GLN A CA 1
ATOM 939 C C . GLN A 1 118 ? -4.198 10.823 16.980 1.00 98.75 118 GLN A C 1
ATOM 941 O O . GLN A 1 118 ? -3.015 10.555 16.773 1.00 98.75 118 GLN A O 1
ATOM 946 N N . ILE A 1 119 ? -5.149 9.883 16.924 1.00 98.56 119 ILE A N 1
ATOM 947 C CA . ILE A 1 119 ? -4.877 8.498 16.504 1.00 98.56 119 ILE A CA 1
ATOM 948 C C . ILE A 1 119 ? -4.506 8.445 15.019 1.00 98.56 119 ILE A C 1
ATOM 950 O O . ILE A 1 119 ? -3.579 7.726 14.645 1.00 98.56 119 ILE A O 1
ATOM 954 N N . PHE A 1 120 ? -5.199 9.208 14.172 1.00 98.62 120 PHE A N 1
ATOM 955 C CA . PHE A 1 120 ? -4.873 9.311 12.753 1.00 98.62 120 PHE A CA 1
ATOM 956 C C . PHE A 1 120 ? -3.461 9.877 12.546 1.00 98.62 120 PHE A C 1
ATOM 958 O O . PHE A 1 120 ? -2.667 9.301 11.800 1.00 98.62 120 PHE A O 1
ATOM 965 N N . ASP A 1 121 ? -3.105 10.939 13.269 1.00 98.69 121 ASP A N 1
ATOM 966 C CA . ASP A 1 121 ? -1.760 11.516 13.248 1.00 98.69 121 ASP A CA 1
ATOM 967 C C . ASP A 1 121 ? -0.708 10.516 13.742 1.00 98.69 121 ASP A C 1
ATOM 969 O O . ASP A 1 121 ? 0.349 10.373 13.122 1.00 98.69 121 ASP A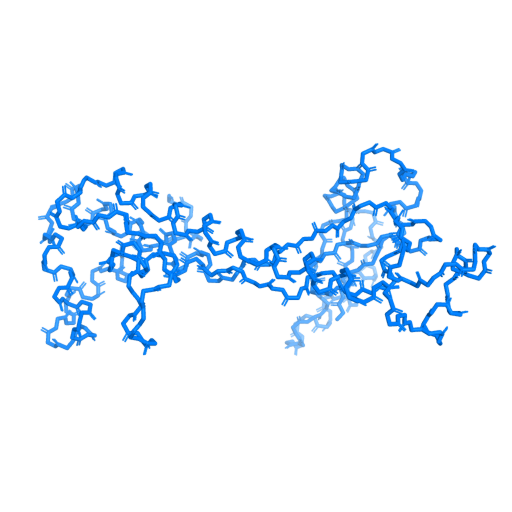 O 1
ATOM 973 N N . ALA A 1 122 ? -1.005 9.761 14.806 1.00 98.69 122 ALA A N 1
ATOM 974 C CA . ALA A 1 122 ? -0.138 8.688 15.282 1.00 98.69 122 ALA A CA 1
ATOM 975 C C . ALA A 1 122 ? 0.067 7.608 14.206 1.00 98.69 122 ALA A C 1
ATOM 977 O O . ALA A 1 122 ? 1.207 7.230 13.943 1.00 98.69 122 ALA A O 1
ATOM 978 N N . PHE A 1 123 ? -0.994 7.150 13.533 1.00 98.56 123 PHE A N 1
ATOM 979 C CA . PHE A 1 123 ? -0.905 6.208 12.409 1.00 98.56 123 PHE A CA 1
ATOM 980 C C . PHE A 1 123 ? -0.009 6.741 11.283 1.00 98.56 123 PHE A C 1
ATOM 982 O O . PHE A 1 123 ? 0.879 6.030 10.802 1.00 98.56 123 PHE A O 1
ATOM 989 N N . VAL A 1 124 ? -0.206 8.001 10.883 1.00 98.06 124 VAL A N 1
ATOM 990 C CA . VAL A 1 124 ? 0.598 8.646 9.838 1.00 98.06 124 VAL A CA 1
ATOM 991 C C . VAL A 1 124 ? 2.063 8.737 10.259 1.00 98.06 124 VAL A C 1
ATOM 993 O O . VAL A 1 124 ? 2.945 8.475 9.441 1.00 98.06 124 VAL A O 1
ATOM 996 N N . GLU A 1 125 ? 2.348 9.068 11.517 1.00 98.56 125 GLU A N 1
ATOM 997 C CA . GLU A 1 125 ? 3.716 9.160 12.028 1.00 98.56 125 GLU A CA 1
ATOM 998 C C . GLU A 1 125 ? 4.416 7.793 12.060 1.00 98.56 125 GLU A C 1
ATOM 1000 O O . GLU A 1 125 ? 5.553 7.666 11.600 1.00 98.56 125 GLU A O 1
ATOM 1005 N N . GLN A 1 126 ? 3.716 6.738 12.487 1.00 98.19 126 GLN A N 1
ATOM 1006 C CA . GLN A 1 126 ? 4.230 5.367 12.395 1.00 98.19 126 GLN A CA 1
ATOM 1007 C C . GLN A 1 126 ? 4.515 4.977 10.939 1.00 98.19 126 GLN A C 1
ATOM 1009 O O . GLN A 1 126 ? 5.573 4.425 10.629 1.00 98.19 126 GLN A O 1
ATOM 1014 N N . PHE A 1 127 ? 3.606 5.304 10.017 1.00 97.00 127 PHE A N 1
ATOM 1015 C CA . PHE A 1 127 ? 3.796 5.018 8.599 1.00 97.00 127 PHE A CA 1
ATOM 1016 C C . PHE A 1 127 ? 4.989 5.776 8.004 1.00 97.00 127 PHE A C 1
ATOM 1018 O O . PHE A 1 127 ? 5.785 5.178 7.276 1.00 97.00 127 PHE A O 1
ATOM 1025 N N . LYS A 1 128 ? 5.156 7.065 8.334 1.00 96.50 128 LYS A N 1
ATOM 1026 C CA . LYS A 1 128 ? 6.315 7.871 7.919 1.00 96.50 128 LYS A CA 1
ATOM 1027 C C . LYS A 1 128 ? 7.621 7.239 8.377 1.00 96.50 128 LYS A C 1
ATOM 1029 O O . LYS A 1 128 ? 8.535 7.137 7.562 1.00 96.50 128 LYS A O 1
ATOM 1034 N N . GLN A 1 129 ? 7.698 6.773 9.625 1.00 95.81 129 GLN A N 1
ATOM 1035 C CA . GLN A 1 129 ? 8.898 6.108 10.129 1.00 95.81 129 GLN A CA 1
ATOM 1036 C C . GLN A 1 129 ? 9.201 4.823 9.343 1.00 95.81 129 GLN A C 1
ATOM 1038 O O . GLN A 1 129 ? 10.314 4.661 8.843 1.00 95.81 129 GLN A O 1
ATOM 1043 N N . ILE A 1 130 ? 8.207 3.943 9.156 1.00 94.44 130 ILE A N 1
ATOM 1044 C CA . ILE A 1 130 ? 8.374 2.702 8.375 1.00 94.44 130 ILE A CA 1
ATOM 1045 C C . ILE A 1 130 ? 8.848 3.026 6.947 1.00 94.44 130 ILE A C 1
ATOM 1047 O O . ILE A 1 130 ? 9.734 2.362 6.402 1.00 94.44 130 ILE A O 1
ATOM 1051 N N . HIS A 1 131 ? 8.273 4.060 6.332 1.00 93.62 131 HIS A N 1
ATOM 1052 C CA . HIS A 1 131 ? 8.628 4.488 4.983 1.00 93.62 131 HIS A CA 1
ATOM 1053 C C . HIS A 1 131 ? 10.045 5.067 4.908 1.00 93.62 131 HIS A C 1
ATOM 1055 O O . HIS A 1 131 ? 10.797 4.742 3.986 1.00 93.62 131 HIS A O 1
ATOM 1061 N N . TRP A 1 132 ? 10.428 5.880 5.894 1.00 94.06 132 TRP A N 1
ATOM 1062 C CA . TRP A 1 132 ? 11.766 6.446 6.018 1.00 94.06 132 TRP A CA 1
ATOM 1063 C C . TRP A 1 132 ? 12.828 5.354 6.125 1.00 94.06 132 TRP A C 1
ATOM 1065 O O . TRP A 1 132 ? 13.797 5.362 5.362 1.00 94.06 132 TRP A O 1
ATOM 1075 N N . ASP A 1 133 ? 12.621 4.372 7.002 1.00 92.25 133 ASP A N 1
ATOM 1076 C CA . ASP A 1 133 ? 13.553 3.259 7.168 1.00 92.25 133 ASP A CA 1
ATOM 1077 C C . ASP A 1 133 ? 13.644 2.415 5.893 1.00 92.25 133 ASP A C 1
ATOM 1079 O O . ASP A 1 133 ? 14.744 2.099 5.429 1.00 92.25 133 ASP A O 1
ATOM 1083 N N . GLY A 1 134 ? 12.505 2.134 5.250 1.00 91.50 134 GLY A N 1
ATOM 1084 C CA . GLY A 1 134 ? 12.457 1.431 3.969 1.00 91.50 134 GLY A CA 1
ATOM 1085 C C . GLY A 1 134 ? 13.251 2.136 2.863 1.00 91.50 134 GLY A C 1
ATOM 1086 O O . GLY A 1 134 ? 14.019 1.482 2.145 1.00 91.50 134 GLY A O 1
ATOM 1087 N N . ALA A 1 135 ? 13.108 3.457 2.737 1.00 90.94 135 ALA A N 1
ATOM 1088 C CA . ALA A 1 135 ? 13.851 4.268 1.774 1.00 90.94 135 ALA A CA 1
ATOM 1089 C C . ALA A 1 135 ? 15.348 4.338 2.117 1.00 90.94 135 ALA A C 1
ATOM 1091 O O . ALA A 1 135 ? 16.204 4.157 1.245 1.00 90.94 135 ALA A O 1
ATOM 1092 N N . ARG A 1 136 ? 15.680 4.548 3.397 1.00 91.94 136 ARG A N 1
ATOM 1093 C CA . ARG A 1 136 ? 17.058 4.631 3.894 1.00 91.94 136 ARG A CA 1
ATOM 1094 C C . ARG A 1 136 ? 17.826 3.338 3.640 1.00 91.94 136 ARG A C 1
ATOM 1096 O O . ARG A 1 136 ? 18.926 3.391 3.089 1.00 91.94 136 ARG A O 1
ATOM 1103 N N . ILE A 1 137 ? 17.246 2.188 3.988 1.00 91.19 137 ILE A N 1
ATOM 1104 C CA . ILE A 1 137 ? 17.854 0.869 3.761 1.00 91.19 137 ILE A CA 1
ATOM 1105 C C . ILE A 1 137 ? 18.115 0.655 2.269 1.00 91.19 137 ILE A C 1
ATOM 1107 O O . ILE A 1 137 ? 19.201 0.201 1.891 1.00 91.19 137 ILE A O 1
ATOM 1111 N N . ARG A 1 138 ? 17.162 1.018 1.399 1.00 89.44 138 ARG A N 1
ATOM 1112 C CA . ARG A 1 138 ? 17.347 0.847 -0.046 1.00 89.44 138 ARG A CA 1
ATOM 1113 C C . ARG A 1 138 ? 18.469 1.729 -0.588 1.00 89.44 138 ARG A C 1
ATOM 1115 O O . ARG A 1 138 ? 19.295 1.231 -1.354 1.00 89.44 138 ARG A O 1
ATOM 1122 N N . ASN A 1 139 ? 18.522 2.992 -0.172 1.00 89.06 139 ASN A N 1
ATOM 1123 C CA . ASN A 1 139 ? 19.563 3.934 -0.586 1.00 89.06 139 ASN A CA 1
ATOM 1124 C C . ASN A 1 139 ? 20.955 3.501 -0.107 1.00 89.06 139 ASN A C 1
ATOM 1126 O O . ASN A 1 139 ? 21.907 3.546 -0.886 1.00 89.06 139 ASN A O 1
ATOM 1130 N N . LEU A 1 140 ? 21.071 3.014 1.133 1.00 91.50 140 LEU A N 1
ATOM 1131 C CA . LEU A 1 140 ? 22.317 2.439 1.646 1.00 91.50 140 LEU A CA 1
ATOM 1132 C C . LEU A 1 140 ? 22.727 1.194 0.851 1.00 91.50 140 LEU A C 1
ATOM 1134 O O . LEU A 1 140 ? 23.874 1.059 0.446 1.00 91.50 140 LEU A O 1
ATOM 1138 N N . THR A 1 141 ? 21.784 0.298 0.566 1.00 90.38 141 THR A N 1
ATOM 1139 C CA . THR A 1 141 ? 22.069 -0.895 -0.244 1.00 90.38 141 THR A CA 1
ATOM 1140 C C . THR A 1 141 ? 22.567 -0.497 -1.635 1.00 90.38 141 THR A C 1
ATOM 1142 O O . THR A 1 141 ? 23.554 -1.044 -2.119 1.00 90.38 141 THR A O 1
ATOM 1145 N N . ARG A 1 142 ? 21.941 0.508 -2.264 1.00 87.75 142 ARG A N 1
ATOM 1146 C CA . ARG A 1 142 ? 22.344 1.012 -3.582 1.00 87.75 142 ARG A CA 1
ATOM 1147 C C . ARG A 1 142 ? 23.769 1.569 -3.575 1.00 87.75 142 ARG A C 1
ATOM 1149 O O . ARG A 1 142 ? 24.481 1.358 -4.553 1.00 87.75 142 ARG A O 1
ATOM 1156 N N . SER A 1 143 ? 24.202 2.240 -2.503 1.00 90.00 143 SER A N 1
ATOM 1157 C CA . SER A 1 143 ? 25.573 2.765 -2.421 1.00 90.00 143 SER A CA 1
ATOM 1158 C C . SER A 1 143 ? 26.629 1.663 -2.411 1.00 90.00 143 SER A C 1
ATOM 1160 O O . SER A 1 143 ? 27.661 1.806 -3.061 1.00 90.00 143 SER A O 1
ATOM 1162 N N . ILE A 1 144 ? 26.338 0.534 -1.767 1.00 91.44 144 ILE A N 1
ATOM 1163 C CA . ILE A 1 144 ? 27.213 -0.642 -1.766 1.00 91.44 144 ILE A CA 1
ATOM 1164 C C . ILE A 1 144 ? 27.175 -1.344 -3.134 1.00 91.44 144 ILE A C 1
ATOM 1166 O O . ILE A 1 144 ? 28.217 -1.715 -3.677 1.00 91.44 144 ILE A O 1
ATOM 1170 N N . GLU A 1 145 ? 25.988 -1.497 -3.731 1.00 90.88 145 GLU A N 1
ATOM 1171 C CA . GLU A 1 145 ? 25.829 -2.125 -5.050 1.00 90.88 145 GLU A CA 1
ATOM 1172 C C . GLU A 1 145 ? 26.575 -1.378 -6.167 1.00 90.88 145 GLU A C 1
ATOM 1174 O O . GLU A 1 145 ? 27.092 -2.018 -7.085 1.00 90.88 145 GLU A O 1
ATOM 1179 N N . MET A 1 146 ? 26.680 -0.046 -6.075 1.00 90.62 146 MET A N 1
ATOM 1180 C CA . MET A 1 146 ? 27.473 0.766 -7.007 1.00 90.62 146 MET A CA 1
ATOM 1181 C C . MET A 1 146 ? 28.956 0.379 -7.029 1.00 90.62 146 MET A C 1
ATOM 1183 O O . MET A 1 146 ? 29.580 0.490 -8.084 1.00 90.62 146 MET A O 1
ATOM 1187 N N . THR A 1 147 ? 29.504 -0.088 -5.904 1.00 90.75 147 THR A N 1
ATOM 1188 C CA . THR A 1 147 ? 30.905 -0.518 -5.783 1.00 90.75 147 THR A CA 1
ATOM 1189 C C . THR A 1 147 ? 31.097 -1.966 -6.222 1.00 90.75 147 THR A C 1
ATOM 1191 O O . THR A 1 147 ? 32.072 -2.270 -6.900 1.00 90.75 147 THR A O 1
ATOM 1194 N N . MET A 1 148 ? 30.172 -2.864 -5.863 1.00 90.69 148 MET A N 1
ATOM 1195 C CA . MET A 1 148 ? 30.269 -4.280 -6.247 1.00 90.69 148 MET A CA 1
ATOM 1196 C C . MET A 1 148 ? 30.093 -4.480 -7.759 1.00 90.69 148 MET A C 1
ATOM 1198 O O . MET A 1 148 ? 30.808 -5.274 -8.368 1.00 90.69 148 MET A O 1
ATOM 1202 N N . GLY A 1 149 ? 29.142 -3.759 -8.366 1.00 86.75 149 GLY A N 1
ATOM 1203 C CA . GLY A 1 149 ? 28.790 -3.903 -9.776 1.00 86.75 149 GLY A CA 1
ATOM 1204 C C . GLY A 1 149 ? 28.248 -5.295 -10.144 1.00 86.75 149 GLY A C 1
ATOM 1205 O O . GLY A 1 149 ? 28.217 -6.231 -9.347 1.00 86.75 149 GLY A O 1
ATOM 1206 N N . ARG A 1 150 ? 27.777 -5.443 -11.388 1.00 92.19 150 ARG A N 1
ATO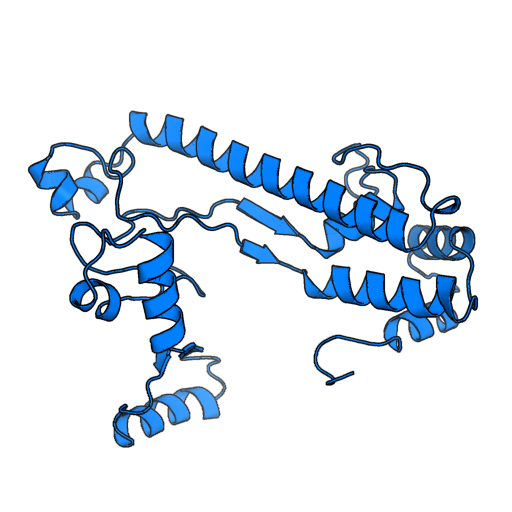M 1207 C CA . ARG A 1 150 ? 27.398 -6.740 -11.984 1.00 92.19 150 ARG A CA 1
ATOM 1208 C C . ARG A 1 150 ? 27.804 -6.766 -13.461 1.00 92.19 150 ARG A C 1
ATOM 1210 O O . ARG A 1 150 ? 26.975 -6.426 -14.300 1.00 92.19 150 ARG A O 1
ATOM 1217 N N . PRO A 1 151 ? 29.053 -7.142 -13.796 1.00 92.38 151 PRO A N 1
ATOM 1218 C CA . PRO A 1 151 ? 29.600 -6.992 -15.148 1.00 92.38 151 PRO A CA 1
ATOM 1219 C C . PRO A 1 151 ? 28.757 -7.635 -16.251 1.00 92.38 151 PRO A C 1
ATOM 1221 O O . PRO A 1 151 ? 28.499 -6.990 -17.260 1.00 92.38 151 PRO A O 1
ATOM 1224 N N . PHE A 1 152 ? 28.256 -8.858 -16.035 1.00 94.12 152 PHE A N 1
ATOM 1225 C CA . PHE A 1 152 ? 27.386 -9.525 -17.009 1.00 94.12 152 PHE A CA 1
ATOM 1226 C C . PHE A 1 152 ? 26.110 -8.721 -17.279 1.00 94.12 152 PHE A C 1
ATOM 1228 O O . PHE A 1 152 ? 25.786 -8.456 -18.428 1.00 94.12 152 PHE A O 1
ATOM 1235 N N . LEU A 1 153 ? 25.433 -8.267 -16.220 1.00 91.38 153 LEU A N 1
ATOM 1236 C CA . LEU A 1 153 ? 24.236 -7.439 -16.349 1.00 91.38 153 LEU A CA 1
ATOM 1237 C C . LEU A 1 153 ? 24.547 -6.102 -17.028 1.00 91.38 153 LEU A C 1
ATOM 1239 O O . LEU A 1 153 ? 23.806 -5.674 -17.898 1.00 91.38 153 LEU A O 1
ATOM 1243 N N . SER A 1 154 ? 25.637 -5.434 -16.655 1.00 92.38 154 SER A N 1
ATOM 1244 C CA . SER A 1 154 ? 26.062 -4.197 -17.320 1.00 92.38 154 SER A CA 1
ATOM 1245 C C . SER A 1 154 ? 26.302 -4.420 -18.818 1.00 92.38 154 SER A C 1
ATOM 1247 O O . SER A 1 154 ? 25.899 -3.595 -19.627 1.00 92.38 154 SER A O 1
ATOM 1249 N N . GLY A 1 155 ? 26.887 -5.560 -19.199 1.00 93.25 155 GLY A N 1
ATOM 1250 C CA . GLY A 1 155 ? 27.137 -5.923 -20.595 1.00 93.25 155 GLY A CA 1
ATOM 1251 C C . GLY A 1 155 ? 25.872 -6.145 -21.434 1.00 93.25 155 GLY A C 1
ATOM 1252 O O . GLY A 1 155 ? 25.949 -6.097 -22.657 1.00 93.25 155 GLY A O 1
ATOM 1253 N N . THR A 1 156 ? 24.706 -6.345 -20.805 1.00 91.06 156 THR A N 1
ATOM 1254 C CA . THR A 1 156 ? 23.413 -6.466 -21.504 1.00 91.06 156 THR A CA 1
ATOM 1255 C C . THR A 1 156 ? 22.703 -5.125 -21.712 1.00 91.06 156 THR A C 1
ATOM 1257 O O . THR A 1 156 ? 21.604 -5.108 -22.262 1.00 91.06 156 THR A O 1
ATOM 1260 N N . TRP A 1 157 ? 23.284 -4.002 -21.270 1.00 88.56 157 TRP A N 1
ATOM 1261 C CA . TRP A 1 157 ? 22.656 -2.680 -21.343 1.00 88.56 157 TRP A CA 1
ATOM 1262 C C . TRP A 1 157 ? 23.496 -1.695 -22.149 1.00 88.56 157 TRP A C 1
ATOM 1264 O O . TRP A 1 157 ? 24.614 -1.360 -21.769 1.00 88.56 157 TRP A O 1
ATOM 1274 N N . GLU A 1 158 ? 22.908 -1.161 -23.220 1.00 90.56 158 GLU A N 1
ATOM 1275 C CA . GLU A 1 158 ? 23.577 -0.276 -24.183 1.00 90.56 158 GLU A CA 1
ATOM 1276 C C . GLU A 1 158 ? 24.288 0.917 -23.518 1.00 90.56 158 GLU A C 1
ATOM 1278 O O . GLU A 1 158 ? 25.466 1.145 -23.769 1.00 90.56 158 GLU A O 1
ATOM 1283 N N . GLU A 1 159 ? 23.626 1.639 -22.605 1.00 89.12 159 GLU A N 1
ATOM 1284 C CA . GLU A 1 159 ? 24.247 2.784 -21.915 1.00 89.12 159 GLU A CA 1
ATOM 1285 C C . GLU A 1 159 ? 25.437 2.372 -21.035 1.00 89.12 159 GLU A C 1
ATOM 1287 O O . GLU A 1 159 ? 26.418 3.104 -20.940 1.00 89.12 159 GLU A O 1
ATOM 1292 N N . CYS A 1 160 ? 25.381 1.197 -20.403 1.00 91.75 160 CYS A N 1
ATOM 1293 C CA . CYS A 1 160 ? 26.484 0.702 -19.575 1.00 91.75 160 CYS A CA 1
ATOM 1294 C C . CYS A 1 160 ? 27.695 0.324 -20.440 1.00 91.75 160 CYS A C 1
ATOM 1296 O O . CYS A 1 160 ? 28.827 0.622 -20.068 1.00 91.75 160 CYS A O 1
ATOM 1298 N N . VAL A 1 161 ? 27.458 -0.281 -21.610 1.00 92.94 161 VAL A N 1
ATOM 1299 C CA . VAL A 1 161 ? 28.512 -0.624 -22.579 1.00 92.94 161 VAL A CA 1
ATOM 1300 C C . VAL A 1 161 ? 29.196 0.633 -23.120 1.00 92.94 161 VAL A C 1
ATOM 1302 O O . VAL A 1 161 ? 30.420 0.676 -23.187 1.00 92.94 161 VAL A O 1
ATOM 1305 N N . GLU A 1 162 ? 28.434 1.672 -23.461 1.00 94.06 162 GLU A N 1
ATOM 1306 C CA . GLU A 1 162 ? 28.995 2.916 -24.006 1.00 94.06 162 GLU A CA 1
ATOM 1307 C C . GLU A 1 162 ? 29.749 3.763 -22.983 1.00 94.06 162 GLU A C 1
ATOM 1309 O O . GLU A 1 162 ? 30.757 4.384 -23.311 1.00 94.06 162 GLU A O 1
ATOM 1314 N N . THR A 1 163 ? 29.242 3.835 -21.752 1.00 92.00 163 THR A N 1
ATOM 1315 C CA . THR A 1 163 ? 29.801 4.718 -20.715 1.00 92.00 163 THR A CA 1
ATOM 1316 C C . THR A 1 163 ? 30.855 4.034 -19.849 1.00 92.00 163 THR A C 1
ATOM 1318 O O . THR A 1 163 ? 31.554 4.707 -19.095 1.00 92.00 163 THR A O 1
ATOM 1321 N N . GLY A 1 164 ? 30.946 2.701 -19.900 1.00 92.00 164 GLY A N 1
ATOM 1322 C CA . GLY A 1 164 ? 31.765 1.912 -18.979 1.00 92.00 164 GLY A CA 1
ATOM 1323 C C . GLY A 1 164 ? 31.253 1.918 -17.533 1.00 92.00 164 GLY A C 1
ATOM 1324 O O . GLY A 1 164 ? 31.919 1.385 -16.645 1.00 92.00 164 GLY A O 1
ATOM 1325 N N . LEU A 1 165 ? 30.080 2.508 -17.271 1.00 91.06 165 LEU A N 1
ATOM 1326 C CA . LEU A 1 165 ? 29.454 2.501 -15.953 1.00 91.06 165 LEU A CA 1
ATOM 1327 C C . LEU A 1 165 ? 28.77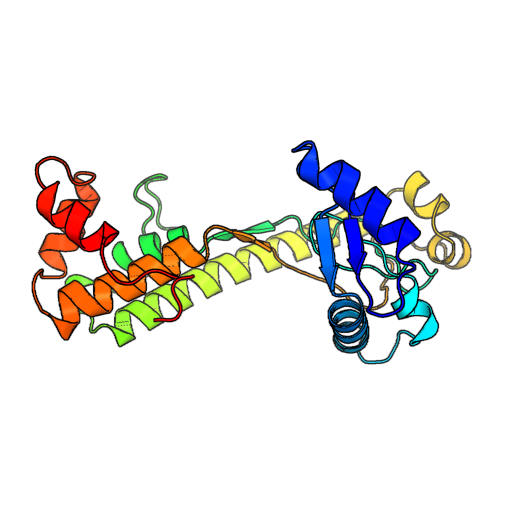2 1.162 -15.701 1.00 91.06 165 LEU A C 1
ATOM 1329 O O . LEU A 1 165 ? 28.135 0.585 -16.583 1.00 91.06 165 LEU A O 1
ATOM 1333 N N . ASN A 1 166 ? 28.838 0.680 -14.461 1.00 91.00 166 ASN A N 1
ATOM 1334 C CA . ASN A 1 166 ? 28.055 -0.494 -14.105 1.00 91.00 166 ASN A CA 1
ATOM 1335 C C . ASN A 1 166 ? 26.560 -0.149 -13.949 1.00 91.00 166 ASN A C 1
ATOM 1337 O O . ASN A 1 166 ? 26.191 0.988 -13.645 1.00 91.00 166 ASN A O 1
ATOM 1341 N N . ALA A 1 167 ? 25.694 -1.157 -14.092 1.00 90.25 167 ALA A N 1
ATOM 1342 C CA . ALA A 1 167 ? 24.236 -1.010 -14.045 1.00 90.25 167 ALA A CA 1
ATOM 1343 C C . ALA A 1 167 ? 23.680 -0.341 -12.768 1.00 90.25 167 ALA A C 1
ATOM 1345 O O . ALA A 1 167 ? 22.549 0.144 -12.779 1.00 90.25 167 ALA A O 1
ATOM 1346 N N . PHE A 1 168 ? 24.442 -0.312 -11.669 1.00 89.00 168 PHE A N 1
ATOM 1347 C CA . PHE A 1 168 ? 24.039 0.340 -10.423 1.00 89.00 168 PHE A CA 1
ATOM 1348 C C . PHE A 1 168 ? 24.511 1.797 -10.315 1.00 89.00 168 PHE A C 1
ATOM 1350 O O . PHE A 1 168 ? 23.928 2.565 -9.552 1.00 89.00 168 PHE A O 1
ATOM 1357 N N . GLN A 1 169 ? 25.534 2.200 -11.071 1.00 88.50 169 GLN A N 1
ATOM 1358 C CA . GLN A 1 169 ? 26.023 3.586 -11.115 1.00 88.50 169 GLN A CA 1
ATOM 1359 C C . GLN A 1 169 ? 25.214 4.468 -12.067 1.00 88.50 169 GLN A C 1
ATOM 1361 O O . GLN A 1 169 ? 25.121 5.681 -11.866 1.00 88.50 169 GLN A O 1
ATOM 1366 N N . ARG A 1 170 ? 24.631 3.858 -13.102 1.00 81.69 170 ARG A N 1
ATOM 1367 C CA . ARG A 1 170 ? 23.766 4.539 -14.065 1.00 81.69 170 ARG A CA 1
ATOM 1368 C C . ARG A 1 170 ? 22.598 5.244 -13.359 1.00 81.69 170 ARG A C 1
ATOM 1370 O O . ARG A 1 170 ? 22.048 4.737 -12.379 1.00 81.69 170 ARG A O 1
ATOM 1377 N N . LYS A 1 171 ? 22.241 6.419 -13.888 1.00 77.19 171 LYS A N 1
ATOM 1378 C CA . LYS A 1 171 ? 21.088 7.228 -13.474 1.00 77.19 171 LYS A CA 1
ATOM 1379 C C . LYS A 1 171 ? 20.125 7.397 -14.648 1.00 77.19 171 LYS A C 1
ATOM 1381 O O . LYS A 1 171 ? 20.178 8.387 -15.372 1.00 77.19 171 LYS A O 1
ATOM 1386 N N . GLU A 1 172 ? 19.266 6.411 -14.838 1.00 72.75 172 GLU A N 1
ATOM 1387 C CA . GLU A 1 172 ? 18.157 6.435 -15.794 1.00 72.75 172 GLU A CA 1
ATO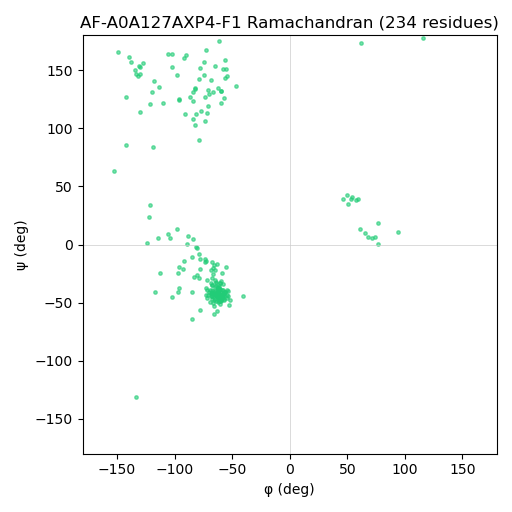M 1388 C C . GLU A 1 172 ? 17.125 7.537 -15.510 1.00 72.75 172 GLU A C 1
ATOM 1390 O O . GLU A 1 172 ? 17.166 8.271 -14.512 1.00 72.75 172 GLU A O 1
ATOM 1395 N N . TYR A 1 173 ? 16.163 7.646 -16.422 1.00 74.94 173 TYR A N 1
ATOM 1396 C CA . TYR A 1 173 ? 14.956 8.408 -16.167 1.00 74.94 173 TYR A CA 1
ATOM 1397 C C . TYR A 1 173 ? 14.252 7.789 -14.939 1.00 74.94 173 TYR A C 1
ATOM 1399 O O . TYR A 1 173 ? 13.989 6.588 -14.887 1.00 74.94 173 TYR A O 1
ATOM 1407 N N . GLY A 1 174 ? 14.049 8.611 -13.905 1.00 64.38 174 GLY A N 1
ATOM 1408 C CA . GLY A 1 174 ? 13.680 8.157 -12.567 1.00 64.38 174 GLY A CA 1
ATOM 1409 C C . GLY A 1 174 ? 12.363 7.382 -12.508 1.00 64.38 174 GLY A C 1
ATOM 1410 O O . GLY A 1 174 ? 11.330 7.845 -12.978 1.00 64.38 174 GLY A O 1
ATOM 1411 N N . ASN A 1 175 ? 12.393 6.233 -11.833 1.00 73.62 175 ASN A N 1
ATOM 1412 C CA . ASN A 1 175 ? 11.188 5.535 -11.398 1.00 73.62 175 ASN A CA 1
ATOM 1413 C C . ASN A 1 175 ? 11.465 4.693 -10.142 1.00 73.62 175 ASN A C 1
ATOM 1415 O O . ASN A 1 175 ? 11.428 3.466 -10.156 1.00 73.62 175 ASN A O 1
ATOM 1419 N N . ASN A 1 176 ? 11.820 5.366 -9.047 1.00 78.62 176 ASN A N 1
ATOM 1420 C CA . ASN A 1 176 ? 11.944 4.711 -7.749 1.00 78.62 176 ASN A CA 1
ATOM 1421 C C . ASN A 1 176 ? 10.565 4.590 -7.112 1.00 78.62 176 ASN A C 1
ATOM 1423 O O . ASN A 1 176 ? 9.819 5.563 -7.059 1.00 78.62 176 ASN A O 1
ATOM 1427 N N . TRP A 1 177 ? 10.258 3.413 -6.578 1.00 85.69 177 TRP A N 1
ATOM 1428 C CA . TRP A 1 177 ? 9.013 3.187 -5.860 1.00 85.69 177 TRP A CA 1
ATOM 1429 C C . TRP A 1 177 ? 9.247 2.357 -4.602 1.00 85.69 177 TRP A C 1
ATOM 1431 O O . TRP A 1 177 ? 10.192 1.567 -4.504 1.00 85.69 177 TRP A O 1
ATOM 1441 N N . LEU A 1 178 ? 8.321 2.506 -3.663 1.00 87.69 178 LEU A N 1
ATOM 1442 C CA . LEU A 1 178 ? 8.122 1.604 -2.538 1.00 87.69 178 LEU A CA 1
ATOM 1443 C C . LEU A 1 178 ? 6.726 1.007 -2.652 1.00 87.69 178 LEU A C 1
ATOM 1445 O O . LEU A 1 178 ? 5.784 1.681 -3.066 1.00 87.69 178 LEU A O 1
ATOM 1449 N N . THR A 1 179 ? 6.604 -0.278 -2.330 1.00 89.31 179 THR A N 1
ATOM 1450 C CA . THR A 1 179 ? 5.310 -0.963 -2.380 1.00 89.31 179 THR A CA 1
ATOM 1451 C C . THR A 1 179 ? 4.706 -0.955 -0.985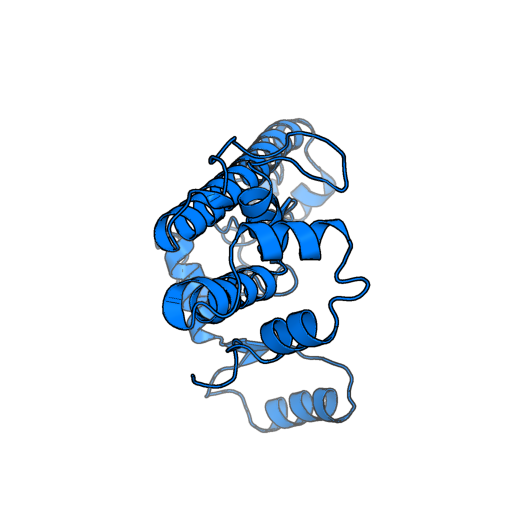 1.00 89.31 179 THR A C 1
ATOM 1453 O O . THR A 1 179 ? 5.344 -1.422 -0.044 1.00 89.31 179 THR A O 1
ATOM 1456 N N . THR A 1 180 ? 3.487 -0.436 -0.858 1.00 91.62 180 THR A N 1
ATOM 1457 C CA . THR A 1 180 ? 2.728 -0.521 0.393 1.00 91.62 180 THR A CA 1
ATOM 1458 C C . THR A 1 180 ? 1.790 -1.719 0.318 1.00 91.62 180 THR A C 1
ATOM 1460 O O . THR A 1 180 ? 1.007 -1.823 -0.624 1.00 91.62 180 THR A O 1
ATOM 1463 N N . PHE A 1 181 ? 1.869 -2.619 1.293 1.00 93.69 181 PHE A N 1
ATOM 1464 C CA . PHE A 1 181 ? 0.927 -3.726 1.461 1.00 93.69 181 PHE A CA 1
ATOM 1465 C C . PHE A 1 181 ? -0.006 -3.461 2.637 1.00 93.69 181 PHE A C 1
ATOM 1467 O O . PHE A 1 181 ? 0.276 -2.602 3.477 1.00 93.69 181 PHE A O 1
ATOM 1474 N N . ILE A 1 182 ? -1.105 -4.226 2.691 1.00 94.88 182 ILE A N 1
ATOM 1475 C CA . ILE A 1 182 ? -2.080 -4.228 3.798 1.00 94.88 182 ILE A CA 1
ATOM 1476 C C . ILE A 1 182 ? -2.476 -2.807 4.231 1.00 94.88 182 ILE A C 1
ATOM 1478 O O . ILE A 1 182 ? -2.555 -2.476 5.411 1.00 94.88 182 ILE A O 1
ATOM 1482 N N . TRP A 1 183 ? -2.622 -1.931 3.229 1.00 94.81 183 TRP A N 1
ATOM 1483 C CA . TRP A 1 183 ? -2.961 -0.520 3.397 1.00 94.81 183 TRP A CA 1
ATOM 1484 C C . TRP A 1 183 ? -4.416 -0.369 3.824 1.00 94.81 183 TRP A C 1
ATOM 1486 O O . TRP A 1 183 ? -4.706 0.334 4.789 1.00 94.81 183 TRP A O 1
ATOM 1496 N N . MET A 1 184 ? -5.306 -1.098 3.145 1.00 96.31 184 MET A N 1
ATOM 1497 C CA . MET A 1 184 ? -6.743 -1.035 3.401 1.00 96.31 184 MET A CA 1
ATOM 1498 C C . MET A 1 184 ? -7.094 -1.608 4.768 1.00 96.31 184 MET A C 1
ATOM 1500 O O . MET A 1 184 ? -7.916 -1.020 5.445 1.00 96.31 184 MET A O 1
ATOM 1504 N N . ASP A 1 185 ? -6.401 -2.644 5.244 1.00 96.38 185 ASP A N 1
ATOM 1505 C CA . ASP A 1 185 ? -6.563 -3.171 6.603 1.00 96.38 185 ASP A CA 1
ATOM 1506 C C . ASP A 1 185 ? -6.345 -2.084 7.673 1.00 96.38 185 ASP A C 1
ATOM 1508 O O . ASP A 1 185 ? -7.089 -1.995 8.650 1.00 96.38 185 ASP A O 1
ATOM 1512 N N . GLY A 1 186 ? -5.340 -1.221 7.475 1.00 96.50 186 GLY A N 1
ATOM 1513 C CA . GLY A 1 186 ? -5.091 -0.069 8.345 1.00 96.50 186 GLY A CA 1
ATOM 1514 C C . GLY A 1 186 ? -6.189 0.995 8.242 1.00 96.50 186 GLY A C 1
ATOM 1515 O O . GLY A 1 186 ? -6.664 1.482 9.265 1.00 96.50 186 GLY A O 1
ATOM 1516 N N . LEU A 1 187 ? -6.635 1.321 7.024 1.00 96.62 187 LEU A N 1
ATOM 1517 C CA . LEU A 1 187 ? -7.691 2.318 6.802 1.00 96.62 187 LEU A CA 1
ATOM 1518 C C . LEU A 1 187 ? -9.068 1.857 7.302 1.00 96.62 187 LEU A C 1
ATOM 1520 O O . LEU A 1 187 ? -9.765 2.627 7.955 1.00 96.62 187 LEU A O 1
ATOM 1524 N N . ASP A 1 188 ? -9.437 0.600 7.070 1.00 98.25 188 ASP A N 1
ATOM 1525 C CA . ASP A 1 188 ? -10.673 -0.007 7.572 1.00 98.25 188 ASP A CA 1
ATOM 1526 C C . ASP A 1 188 ? -10.669 -0.090 9.107 1.00 98.25 188 ASP A C 1
ATOM 1528 O O . ASP A 1 188 ? -11.725 -0.002 9.738 1.00 98.25 188 ASP A O 1
ATOM 1532 N N . SER A 1 189 ? -9.490 -0.238 9.724 1.00 98.19 189 SER A N 1
ATOM 1533 C CA . SER A 1 189 ? -9.336 -0.162 11.183 1.00 98.19 189 SER A CA 1
ATOM 1534 C C . SER A 1 189 ? -9.595 1.256 11.698 1.00 98.19 189 SER A C 1
ATOM 1536 O O . SER A 1 189 ? -10.327 1.426 12.673 1.00 98.19 189 SER A O 1
ATOM 1538 N N . LEU A 1 190 ? -9.058 2.280 11.025 1.00 98.38 190 LEU A N 1
ATOM 1539 C CA . LEU A 1 190 ? -9.335 3.685 11.347 1.00 98.38 190 LEU A CA 1
ATOM 1540 C C . LEU A 1 190 ? -10.822 4.020 11.177 1.00 98.38 190 LEU A C 1
ATOM 1542 O O . LEU A 1 190 ? -11.404 4.642 12.064 1.00 98.38 190 LEU A O 1
ATOM 1546 N N . ALA A 1 191 ? -11.453 3.573 10.088 1.00 98.38 191 ALA A N 1
ATOM 1547 C CA . ALA A 1 191 ? -12.883 3.769 9.852 1.00 98.38 191 ALA A CA 1
ATOM 1548 C C . ALA A 1 191 ? -13.735 3.130 10.963 1.00 98.38 191 ALA A C 1
ATOM 1550 O O . ALA A 1 191 ? -14.641 3.769 11.502 1.00 98.38 191 ALA A O 1
ATOM 1551 N N . ALA A 1 192 ? -13.398 1.901 11.369 1.00 98.62 192 ALA A N 1
ATOM 1552 C CA . ALA A 1 192 ? -14.092 1.212 12.452 1.00 98.62 192 ALA A CA 1
ATOM 1553 C C . ALA A 1 192 ? -13.915 1.910 13.810 1.00 98.62 192 ALA A C 1
ATOM 1555 O O . ALA A 1 192 ? -14.892 2.059 14.544 1.00 98.62 192 ALA A O 1
ATOM 1556 N N . LEU A 1 193 ? -12.705 2.384 14.130 1.00 98.62 193 LEU A N 1
ATOM 1557 C CA . LEU A 1 193 ? -12.449 3.162 15.346 1.00 98.62 193 LEU A CA 1
ATOM 1558 C C . LEU A 1 193 ? -13.247 4.464 15.355 1.00 98.62 193 LEU A C 1
ATOM 1560 O O . LEU A 1 193 ? -13.922 4.752 16.343 1.00 98.62 193 LEU A O 1
ATOM 1564 N N . LYS A 1 194 ? -13.206 5.227 14.255 1.00 98.69 194 LYS A N 1
ATOM 1565 C CA . LYS A 1 194 ? -13.948 6.486 14.128 1.00 98.69 194 LYS A CA 1
ATOM 1566 C C . LYS A 1 194 ? -15.419 6.276 14.461 1.00 98.69 194 LYS A C 1
ATOM 1568 O O . LYS A 1 194 ? -15.947 6.934 15.354 1.00 98.69 194 LYS A O 1
ATOM 1573 N N . LYS A 1 195 ? -16.030 5.289 13.804 1.00 98.75 195 LYS A N 1
ATOM 1574 C CA . LYS A 1 195 ? -17.441 4.978 13.972 1.00 98.75 195 LYS A CA 1
ATOM 1575 C C . LYS A 1 195 ? -17.759 4.469 15.376 1.00 98.75 195 LYS A C 1
ATOM 1577 O O . LYS A 1 195 ? -18.566 5.062 16.076 1.00 98.75 195 LYS A O 1
ATOM 1582 N N . LEU A 1 196 ? -17.145 3.367 15.800 1.00 98.88 196 LEU A N 1
ATOM 1583 C CA . LEU A 1 196 ? -17.601 2.630 16.983 1.00 98.88 196 LEU A CA 1
ATOM 1584 C C . LEU A 1 196 ? -17.130 3.241 18.307 1.00 98.88 196 LEU A C 1
ATOM 1586 O O . LEU A 1 196 ? -17.789 3.043 19.327 1.00 98.88 196 LEU A O 1
ATOM 1590 N N . VAL A 1 197 ? -16.011 3.968 18.309 1.00 98.75 197 VAL A N 1
ATOM 1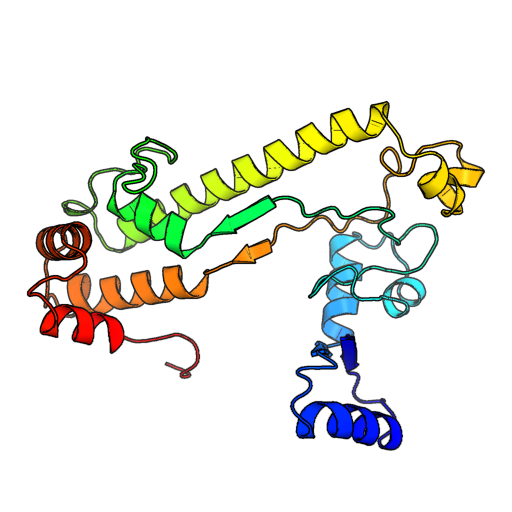591 C CA . VAL A 1 197 ? -15.418 4.536 19.531 1.00 98.75 197 VAL A CA 1
ATOM 1592 C C . VAL A 1 197 ? -15.712 6.027 19.660 1.00 98.75 197 VAL A C 1
ATOM 1594 O O . VAL A 1 197 ? -16.083 6.488 20.738 1.00 98.75 197 VAL A O 1
ATOM 1597 N N . PHE A 1 198 ? -15.564 6.794 18.578 1.00 98.56 198 PHE A N 1
ATOM 1598 C CA . PHE A 1 198 ? -15.632 8.257 18.654 1.00 98.56 198 PHE A CA 1
ATOM 1599 C C . PHE A 1 198 ? -17.010 8.827 18.300 1.00 98.56 198 PHE A C 1
ATOM 1601 O O . PHE A 1 198 ? -17.471 9.744 18.983 1.00 98.56 198 PHE A O 1
ATOM 1608 N N . GLU A 1 199 ? -17.674 8.288 17.276 1.00 98.62 199 GLU A N 1
ATOM 1609 C CA . GLU A 1 199 ? -18.999 8.740 16.829 1.00 98.62 199 GLU A CA 1
ATOM 1610 C C . GLU A 1 199 ? -20.121 8.072 17.639 1.00 98.62 199 GLU A C 1
ATOM 1612 O O . GLU A 1 199 ? -20.818 8.743 18.401 1.00 98.62 199 GLU A O 1
ATOM 1617 N N . ASP A 1 200 ? -20.249 6.746 17.535 1.00 98.62 200 ASP A N 1
ATOM 1618 C CA . ASP A 1 200 ? -21.308 5.961 18.181 1.00 98.62 200 ASP A CA 1
ATOM 1619 C C . ASP A 1 200 ? -21.036 5.737 19.678 1.00 98.62 200 ASP A C 1
ATOM 1621 O O . ASP A 1 200 ? -21.957 5.440 20.439 1.00 98.62 200 ASP A O 1
ATOM 1625 N N . LYS A 1 201 ? -19.769 5.863 20.106 1.00 98.50 201 LYS A N 1
ATOM 1626 C CA . LYS A 1 201 ? -19.307 5.646 21.493 1.00 98.50 201 LYS A CA 1
ATOM 1627 C C . LYS A 1 201 ? -19.773 4.312 22.091 1.00 98.50 201 LYS A C 1
ATOM 1629 O O . LYS A 1 201 ? -20.051 4.220 23.286 1.00 98.50 201 LYS A O 1
ATOM 1634 N N . LYS A 1 202 ? -19.857 3.273 21.255 1.00 98.75 202 LYS A N 1
ATOM 1635 C CA . LYS A 1 202 ? -20.228 1.908 21.655 1.00 98.75 202 LYS A CA 1
ATOM 1636 C C . LYS A 1 202 ? -19.143 1.263 22.523 1.00 98.75 202 LYS A C 1
ATOM 1638 O O . LYS A 1 202 ? -19.464 0.490 23.420 1.00 98.75 202 LYS A O 1
ATOM 1643 N N . TYR A 1 203 ? -17.882 1.610 22.268 1.00 98.75 203 TYR A N 1
ATOM 1644 C CA . TYR A 1 203 ? -16.711 1.131 23.003 1.00 98.75 203 TYR A CA 1
ATOM 1645 C C . TYR A 1 203 ? -15.813 2.298 23.416 1.00 98.75 203 TYR A C 1
ATOM 1647 O O . TYR A 1 203 ? -15.779 3.319 22.732 1.00 98.75 203 TYR A O 1
ATOM 1655 N N . THR A 1 204 ? -15.048 2.145 24.499 1.00 98.56 204 THR A N 1
ATOM 1656 C CA . THR A 1 204 ? -13.944 3.061 24.831 1.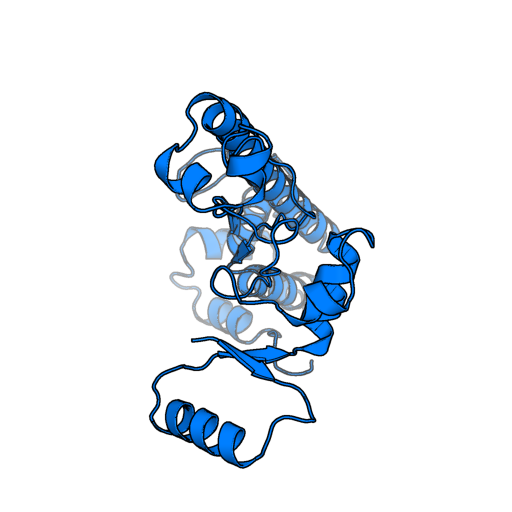00 98.56 204 THR A CA 1
ATOM 1657 C C . THR A 1 204 ? -12.625 2.566 24.240 1.00 98.56 204 THR A C 1
ATOM 1659 O O . THR A 1 204 ? -12.468 1.383 23.930 1.00 98.56 204 THR A O 1
ATOM 1662 N N . MET A 1 205 ? -11.639 3.457 24.113 1.00 98.19 205 MET A N 1
ATOM 1663 C CA . MET A 1 205 ? -10.305 3.068 23.647 1.00 98.19 205 MET A CA 1
ATOM 1664 C C . MET A 1 205 ? -9.625 2.061 24.584 1.00 98.19 205 MET A C 1
ATOM 1666 O O . MET A 1 205 ? -8.947 1.156 24.105 1.00 98.19 205 MET A O 1
ATOM 1670 N N . GLU A 1 206 ? -9.825 2.164 25.901 1.00 98.38 206 GLU A N 1
ATOM 1671 C CA . GLU A 1 206 ? -9.321 1.185 26.871 1.00 98.38 206 GLU A CA 1
ATOM 1672 C C . GLU A 1 206 ? -9.872 -0.215 26.590 1.00 98.38 206 GLU A C 1
ATOM 1674 O O . GLU A 1 206 ? -9.099 -1.173 26.549 1.00 98.38 206 GLU A O 1
ATOM 1679 N N . GLN A 1 207 ? -11.182 -0.321 26.337 1.00 98.56 207 GLN A N 1
ATOM 1680 C CA . GLN A 1 207 ? -11.822 -1.593 26.003 1.00 98.56 207 GLN A CA 1
ATOM 1681 C C . GLN A 1 207 ? -11.260 -2.160 24.697 1.00 98.56 207 GLN A C 1
ATOM 1683 O O . GLN A 1 207 ? -10.954 -3.345 24.629 1.00 98.56 207 GLN A O 1
ATOM 1688 N N . VAL A 1 208 ? -11.057 -1.327 23.671 1.00 98.38 208 VAL A N 1
ATOM 1689 C CA . VAL A 1 208 ? -10.448 -1.782 22.410 1.00 98.38 208 VAL A CA 1
ATOM 1690 C C . VAL A 1 208 ? -9.039 -2.333 22.640 1.00 98.38 208 VAL A C 1
ATOM 1692 O O . VAL A 1 208 ? -8.717 -3.414 22.155 1.00 98.38 208 VAL A O 1
ATOM 1695 N N . ILE A 1 209 ? -8.197 -1.633 23.405 1.00 97.75 209 ILE A N 1
ATOM 1696 C CA . ILE A 1 209 ? -6.840 -2.103 23.720 1.00 97.75 209 ILE A CA 1
ATOM 1697 C C . ILE A 1 209 ? -6.868 -3.426 24.496 1.00 97.75 209 ILE A C 1
ATOM 1699 O O . ILE A 1 209 ? -6.033 -4.297 24.245 1.00 97.75 209 ILE A O 1
ATOM 1703 N N . GLU A 1 210 ? -7.804 -3.593 25.429 1.00 98.06 210 GLU A N 1
ATOM 1704 C CA . GLU A 1 210 ? -8.005 -4.857 26.140 1.00 98.06 210 GLU A CA 1
ATOM 1705 C C . GLU A 1 210 ? -8.367 -5.990 25.172 1.00 98.06 210 GLU A C 1
ATOM 1707 O O . GLU A 1 210 ? -7.679 -7.013 25.153 1.00 98.06 210 GLU A O 1
ATOM 1712 N N . MET A 1 211 ? -9.370 -5.775 24.315 1.00 98.19 211 MET A N 1
ATOM 1713 C CA . MET A 1 211 ? -9.818 -6.753 23.319 1.00 98.19 211 MET A CA 1
ATOM 1714 C C . MET A 1 211 ? -8.686 -7.167 22.372 1.00 98.19 211 MET A C 1
ATOM 1716 O O . MET A 1 211 ? -8.510 -8.354 22.100 1.00 98.19 211 MET A O 1
ATOM 1720 N N . LEU A 1 212 ? -7.870 -6.213 21.912 1.00 96.75 212 LEU A N 1
ATOM 1721 C CA . LEU A 1 212 ? -6.724 -6.494 21.043 1.00 96.75 212 LEU A CA 1
ATOM 1722 C C . LEU A 1 212 ? -5.651 -7.339 21.748 1.00 96.75 212 LEU A C 1
ATOM 1724 O O . LEU A 1 212 ? -5.110 -8.266 21.146 1.00 96.75 212 LEU A O 1
ATOM 1728 N N . LYS A 1 213 ? -5.362 -7.077 23.031 1.00 96.38 213 LYS A N 1
ATOM 1729 C CA . LYS A 1 213 ? -4.357 -7.832 23.807 1.00 96.38 213 LYS A CA 1
ATOM 1730 C C . LYS A 1 213 ? -4.715 -9.304 23.995 1.00 96.38 213 LYS A C 1
ATOM 1732 O O . LYS A 1 213 ? -3.808 -10.128 24.069 1.00 96.38 213 LYS A O 1
ATOM 1737 N N . VAL A 1 214 ? -6.005 -9.622 24.078 1.00 97.31 214 VAL A N 1
ATOM 1738 C CA . VAL A 1 214 ? -6.503 -11.001 24.219 1.00 97.31 214 VAL A CA 1
ATOM 1739 C C . VAL A 1 214 ? -6.950 -11.602 22.886 1.00 97.31 214 VAL A C 1
ATOM 1741 O O . VAL A 1 214 ? -7.612 -12.633 22.871 1.00 97.31 214 VAL A O 1
ATOM 1744 N N . ASN A 1 215 ? -6.608 -10.968 21.756 1.00 97.25 215 ASN A N 1
ATOM 1745 C CA . ASN A 1 215 ? -7.013 -11.410 20.420 1.00 97.25 215 ASN A CA 1
ATOM 1746 C C . ASN A 1 215 ? -8.529 -11.688 20.317 1.00 97.25 215 ASN A C 1
ATOM 1748 O O . ASN A 1 215 ? -8.957 -12.691 19.747 1.00 97.25 215 ASN A O 1
ATOM 1752 N N . TRP A 1 216 ? -9.338 -10.800 20.901 1.00 98.25 216 TRP A N 1
ATOM 1753 C CA . TRP A 1 216 ? -10.801 -10.881 20.953 1.00 98.25 216 TRP A CA 1
ATOM 1754 C C . TRP A 1 216 ? -11.376 -12.115 21.671 1.00 98.25 216 TRP A C 1
ATOM 1756 O O . TRP A 1 216 ? -12.577 -12.370 21.559 1.00 98.25 216 TRP A O 1
ATOM 1766 N N . GLU A 1 217 ? -10.575 -12.878 22.422 1.00 98.50 217 GLU A N 1
ATOM 1767 C CA . GLU A 1 217 ? -11.070 -14.008 23.212 1.00 98.50 217 GLU A CA 1
ATOM 1768 C C . GLU A 1 217 ? -12.160 -13.538 24.191 1.00 98.50 217 GLU A C 1
ATOM 1770 O O . GLU A 1 217 ? -11.958 -12.595 24.951 1.00 98.50 217 GLU A O 1
ATOM 1775 N N . ASN A 1 218 ? -13.332 -14.183 24.152 1.00 98.06 218 ASN A N 1
ATOM 1776 C CA . ASN A 1 218 ? -14.555 -13.795 24.878 1.00 98.06 218 ASN A CA 1
ATOM 1777 C C . ASN A 1 218 ? -15.195 -12.446 24.466 1.00 98.06 218 ASN A C 1
ATOM 1779 O O . ASN A 1 218 ? -16.159 -12.020 25.098 1.00 98.06 218 ASN A O 1
ATOM 1783 N N . TYR A 1 219 ? -14.742 -11.818 23.376 1.00 98.31 219 TYR A N 1
ATOM 1784 C CA . TYR A 1 219 ? -15.257 -10.544 22.844 1.00 98.31 219 TYR A CA 1
ATOM 1785 C C . TYR A 1 219 ? -15.774 -10.666 21.397 1.00 98.31 219 TYR A C 1
ATOM 1787 O O . TYR A 1 219 ? -15.659 -9.735 20.599 1.00 98.31 219 TYR A O 1
ATOM 1795 N N . GLU A 1 220 ? -16.354 -11.815 21.032 1.00 98.44 220 GLU A N 1
ATOM 1796 C CA . GLU A 1 220 ? -16.763 -12.103 19.646 1.00 98.44 220 GLU A CA 1
ATOM 1797 C C . GLU A 1 220 ? -17.843 -11.146 19.119 1.00 98.44 220 GLU A C 1
ATOM 1799 O O . GLU A 1 220 ? -17.786 -10.735 17.961 1.00 98.44 220 GLU A O 1
ATOM 1804 N N . GLU A 1 221 ? -18.802 -10.743 19.957 1.00 98.50 221 GLU A N 1
ATOM 1805 C CA . GLU A 1 221 ? -19.825 -9.767 19.560 1.00 98.50 221 GLU A CA 1
ATOM 1806 C C . GLU A 1 221 ? -19.186 -8.429 19.167 1.00 98.50 221 GLU A C 1
ATOM 1808 O O . GLU A 1 221 ? -19.441 -7.914 18.076 1.00 98.50 221 GLU A O 1
ATOM 1813 N N . ALA A 1 222 ? -18.274 -7.925 20.005 1.00 98.56 222 ALA A N 1
ATOM 1814 C CA . ALA A 1 222 ? -17.537 -6.703 19.722 1.00 98.56 222 ALA A CA 1
ATOM 1815 C C . ALA A 1 222 ? -16.666 -6.851 18.472 1.00 98.56 222 ALA A C 1
ATOM 1817 O O . ALA A 1 222 ? -16.717 -5.998 17.587 1.00 98.56 222 ALA A O 1
ATOM 1818 N N . ARG A 1 223 ? -15.939 -7.966 18.325 1.00 98.69 223 ARG A N 1
ATOM 1819 C CA . ARG A 1 223 ? -15.156 -8.253 17.114 1.00 98.69 223 ARG A CA 1
ATOM 1820 C C . ARG A 1 223 ? -16.027 -8.171 15.863 1.00 98.69 223 ARG A C 1
ATOM 1822 O O . ARG A 1 223 ? -15.631 -7.559 14.871 1.00 98.69 223 ARG A O 1
ATOM 1829 N N . MET A 1 224 ? -17.225 -8.752 15.909 1.00 98.69 224 MET A N 1
ATOM 1830 C CA . MET A 1 224 ? -18.158 -8.732 14.787 1.00 98.69 224 MET A CA 1
ATOM 1831 C C . MET A 1 224 ? -18.716 -7.341 14.485 1.00 98.69 224 MET A C 1
ATOM 1833 O O . MET A 1 224 ? -18.990 -7.066 13.317 1.00 98.69 224 MET A O 1
ATOM 1837 N N . ASP A 1 225 ? -18.829 -6.444 15.464 1.00 98.75 225 ASP A N 1
ATOM 1838 C CA . ASP A 1 225 ? -19.137 -5.037 15.187 1.00 98.75 225 ASP A CA 1
ATOM 1839 C C . ASP A 1 225 ? -18.018 -4.359 14.392 1.00 98.75 225 ASP A C 1
ATOM 1841 O O . ASP A 1 225 ? -18.291 -3.718 13.379 1.00 98.75 225 ASP A O 1
ATOM 1845 N N . PHE A 1 226 ? -16.753 -4.540 14.792 1.00 98.62 226 PHE A N 1
ATOM 1846 C CA . PHE A 1 226 ? -15.597 -3.978 14.074 1.00 98.62 226 PHE A CA 1
ATOM 1847 C C . PHE A 1 226 ? -15.445 -4.554 12.657 1.00 98.62 226 PHE A C 1
ATOM 1849 O O . PHE A 1 226 ? -15.030 -3.849 11.730 1.00 98.62 226 PHE A O 1
ATOM 1856 N N . VAL A 1 227 ? -15.808 -5.825 12.463 1.00 98.12 227 VAL A N 1
ATOM 1857 C CA . VAL A 1 227 ? -15.865 -6.463 11.138 1.00 98.12 227 VAL A CA 1
ATOM 1858 C C . VAL A 1 227 ? -16.964 -5.846 10.269 1.00 98.12 227 VAL A C 1
ATOM 1860 O O . VAL A 1 227 ? -16.736 -5.642 9.080 1.00 98.12 227 VAL A O 1
ATOM 1863 N N . LYS A 1 228 ? -18.133 -5.541 10.847 1.00 98.25 228 LYS A N 1
ATOM 1864 C CA . LYS A 1 228 ? -19.299 -4.980 10.139 1.00 98.25 228 LYS A CA 1
ATOM 1865 C C . LYS A 1 228 ? -19.272 -3.457 9.985 1.00 98.25 228 LYS A C 1
ATOM 1867 O O . LYS A 1 228 ? -20.113 -2.920 9.270 1.00 98.25 228 LYS A O 1
ATOM 1872 N N . ALA A 1 229 ? -18.360 -2.764 10.663 1.00 98.31 229 ALA A N 1
ATOM 1873 C CA . ALA A 1 229 ? -18.137 -1.335 10.467 1.00 98.31 229 ALA A CA 1
ATOM 1874 C C . ALA A 1 229 ? -17.812 -1.022 8.989 1.00 98.31 229 ALA A C 1
ATOM 1876 O O . ALA A 1 229 ? -17.361 -1.931 8.289 1.00 98.31 229 ALA A O 1
ATOM 1877 N N . PRO A 1 230 ? -17.999 0.228 8.515 1.00 97.81 230 PRO A N 1
ATOM 1878 C CA . PRO A 1 230 ? -17.744 0.613 7.126 1.00 97.81 230 PRO A CA 1
ATOM 1879 C C . PRO A 1 230 ? -16.396 0.104 6.607 1.00 97.81 230 PRO A C 1
ATOM 1881 O O . PRO A 1 230 ? -15.387 0.157 7.319 1.00 97.81 230 PRO A O 1
ATOM 1884 N N . LYS A 1 231 ? -16.398 -0.412 5.373 1.00 97.62 231 LYS A N 1
ATOM 1885 C CA . LYS A 1 231 ? -15.228 -1.001 4.707 1.00 97.62 231 LYS A CA 1
ATOM 1886 C C . LYS A 1 231 ? -15.043 -0.420 3.323 1.00 97.62 231 LYS A C 1
ATOM 1888 O O . LYS A 1 231 ? -16.014 -0.188 2.599 1.00 97.62 231 LYS A O 1
ATOM 1893 N N . TRP A 1 232 ? -13.787 -0.302 2.922 1.00 97.31 232 TRP A N 1
ATOM 1894 C CA . TRP A 1 232 ? -13.439 0.049 1.559 1.00 97.31 232 TRP A CA 1
ATOM 1895 C C . TRP A 1 232 ? -14.072 -0.889 0.519 1.00 97.31 232 TRP A C 1
ATOM 1897 O O . TRP A 1 232 ? -14.159 -2.102 0.710 1.00 97.31 232 TRP A O 1
ATOM 1907 N N . GLY A 1 233 ? -14.438 -0.317 -0.631 1.00 96.75 233 GLY A N 1
ATOM 1908 C CA . GLY A 1 233 ? -14.943 -1.062 -1.786 1.00 96.75 233 GLY A CA 1
ATOM 1909 C C . GLY A 1 233 ? -16.465 -1.175 -1.863 1.00 96.75 233 GLY A C 1
ATOM 1910 O O . GLY A 1 233 ? -16.948 -1.933 -2.699 1.00 96.75 233 GLY A O 1
ATOM 1911 N N . ASN A 1 234 ? -17.202 -0.426 -1.033 1.00 96.75 234 ASN A N 1
ATOM 1912 C CA . ASN A 1 234 ? -18.669 -0.451 -0.982 1.00 96.75 234 ASN A CA 1
ATOM 1913 C C . ASN A 1 234 ? -19.355 0.860 -1.416 1.00 96.75 234 ASN A C 1
ATOM 1915 O O . ASN A 1 234 ? -20.575 0.922 -1.336 1.00 96.75 234 ASN A O 1
ATOM 1919 N N . ASP A 1 235 ? -18.605 1.859 -1.904 1.00 95.75 235 ASP A N 1
ATOM 1920 C CA . ASP A 1 235 ? -19.148 3.174 -2.318 1.00 95.75 235 ASP A CA 1
ATOM 1921 C C . ASP A 1 235 ? -19.911 3.913 -1.189 1.00 95.75 235 ASP A C 1
ATOM 1923 O O . ASP A 1 235 ? -20.944 4.533 -1.427 1.00 95.75 235 ASP A O 1
ATOM 1927 N N . ASP A 1 236 ? -19.394 3.802 0.043 1.00 89.56 236 ASP A N 1
ATOM 1928 C CA . ASP A 1 236 ? -19.868 4.443 1.288 1.00 89.56 236 ASP A CA 1
ATOM 1929 C C . ASP A 1 236 ? -18.862 5.512 1.751 1.00 89.56 236 ASP A C 1
ATOM 1931 O O . ASP A 1 236 ? -17.639 5.209 1.724 1.00 89.56 236 ASP A O 1
#

pLDDT: mean 93.28, std 6.26, range [64.38, 98.88]

Foldseek 3Di:
DADADDPPDDVVVVVVQVVCVVVPVVDDHYDHLVVLLVVLCVLLVNPDDSVQSSQWDDPPNHHTFGDDLQTHQLDDQAPAAFEQVVLLVCLLVQQADPVVRDNRFHRLDHVLPDDLVSSVVSSVRRRVSSVVVSVVVSVVVLVVCQVVADVVSLVVHPVCVVVVGGSSVDDGSDDHDHHYPNNQVNVLQSQLCCPCCPPVNVDGSVVVSVCVVVVNVVNVVVVVSSVPGDGPPPPD

Secondary structure (DSSP, 8-state):
-EEEE-TT--HHHHHHHHHHHHTT---SEEEEHHHHHHHHHHHTTT-S-HHHHTT-EESSSS-EE--STTT--SS-----EEEHHHHHHHHHTTTEETTTTEE-S-----GGG--HHHHHHHHHHHHHHHHHHHHHHHHHHHHHHHHH--HHHHHT-HHHHHH---TTT---S-----EEESHHHHHHHHHHHIIIIIIS-SS-HHHHHHHHHTTTTT-HHHHHHHHHS--TTS--